Protein AF-A0A6L8T7F9-F1 (afdb_monomer)

Mean predicted aligned error: 14.38 Å

Foldseek 3Di:
DDDDDDDDDDDPPPPPDDDDDDDDDPDQDKDKDKAKAKDKDKDKDKDKDFAPDADQAWDKDKDDKDKDWDWDDDVQKIKIKIKIWIWMWTHHHRDRIIMIMIMIMIMMMMMGIDMGRPPDPAQAAEDDDDFDDDPDQDKDWDDCDPNNCNLRDVRLNVVLVRSVAIEIAHLVDPFQWDADSNVSYIYGNGPGLVVLLNSLLSCCNRPPNPLPPPVLVVVLVVCLVVDDAPCSCPCNVGSSSVSSVCSSVSHDPDDRPGGHDDD

Nearest PDB structures (foldseek):
  2x56-assembly1_A  TM=3.375E-01  e=8.589E-01  Yersinia pestis
  6dlw-assembly1_A  TM=2.717E-01  e=3.422E-01  Homo sapiens
  8b0f-assembly1_C  TM=3.660E-01  e=1.922E+00  Homo sapiens
  8b0f-assembly1_B  TM=2.513E-01  e=6.083E-01  Homo sapiens
  6h03-assembly1_G  TM=2.149E-01  e=2.874E+00  Homo sapiens

Solvent-accessible surface area (backbone atoms only — not comparable to full-atom values): 15391 Å² total; per-residue (Å²): 133,91,80,90,81,87,84,78,83,81,79,85,76,84,77,85,79,81,84,80,84,83,85,89,68,102,59,76,54,66,47,76,33,78,44,75,44,70,48,78,48,76,48,76,48,77,47,78,43,81,47,98,58,56,32,87,52,63,52,72,46,77,51,80,69,47,77,47,78,51,77,49,74,59,89,61,30,40,37,42,38,38,39,41,37,35,39,32,41,39,38,38,53,74,30,47,48,30,41,38,36,35,41,36,40,37,38,40,36,36,32,40,55,42,79,38,62,71,78,60,96,67,73,73,33,79,81,88,87,82,73,69,89,76,90,58,75,58,74,38,80,48,77,87,44,75,67,58,33,65,46,64,32,66,73,51,42,50,48,40,57,68,60,59,47,44,37,33,37,27,50,76,51,94,32,41,30,37,47,34,82,80,76,28,30,37,42,21,27,56,70,52,76,51,58,48,47,40,46,16,50,52,49,37,63,64,66,67,48,63,42,81,35,70,72,41,45,51,50,42,68,69,42,51,79,73,53,81,57,91,39,38,76,61,38,58,66,39,52,55,46,39,43,23,47,46,62,26,48,65,24,30,93,73,78,61,88,66,71,67,44,90,110

Organism: NCBI:txid418240

Secondary structure (DSSP, 8-state):
-------PPP-------------------EEEEEEEEEEEEEEEEEEEEE-SS--SS-EEEEPPPEEEEEEEEETTEEEEEEEEEEEEEEE-TT-SEEEEEEEEEEEEEEEEEEEEETT------------------S-EEE---HHHHHHH-HHHHHHHHHTT-EEEE-TTSSSSEEEETTTTEEEESSSSTHHHHHHHHHHHHHHT-STTSHHHHHHHHHHHTT--STTHHHHTS-HHHHHHHHHHHTTS-----S-----

Sequence (263 aa):
MKKNRKIFSILLVLVLAIQLTAIPAAAASTRTVSRTSTKVTTSYTERKLKLTKKASKTYSVVGKSVTYITYSTQGNTSIKTTKKKTPTMNYKKKSIYCTEKIKTVTTTQTTINIVQNINNNKNTATVISKPNKNTSNVKKQIPLSSYARSKVGSSIANAFDTLDFKIYIDPSVNYSGYYSTKDQSITLRKNDNVLYHELGHFVSFISGCSCSSAEFKDIYNKEKSKYTKYNKAYVCHSADEFYQLRQSTTSIGYNPDIPHGRG

InterPro domains:
  IPR024079 Metallopeptidase, catalytic domain superfamily [G3DSA:3.40.390.10] (27-243)

Structure (mmCIF, N/CA/C/O backbone):
data_AF-A0A6L8T7F9-F1
#
_entry.id   AF-A0A6L8T7F9-F1
#
loop_
_atom_site.group_PDB
_atom_site.id
_atom_site.type_symbol
_atom_site.label_atom_id
_atom_site.label_alt_id
_atom_site.label_comp_id
_atom_site.label_asym_id
_atom_site.label_entity_id
_atom_site.label_seq_id
_atom_site.pdbx_PDB_ins_code
_atom_site.Cartn_x
_atom_site.Cartn_y
_atom_site.Cartn_z
_atom_site.occupancy
_atom_site.B_iso_or_equiv
_atom_site.auth_seq_id
_atom_site.auth_comp_id
_atom_site.auth_asym_id
_atom_site.auth_atom_id
_atom_site.pdbx_PDB_model_num
ATOM 1 N N . MET A 1 1 ? -58.723 -5.786 7.514 1.00 33.19 1 MET A N 1
ATOM 2 C CA . MET A 1 1 ? -58.277 -6.489 6.287 1.00 33.19 1 MET A CA 1
ATOM 3 C C . MET A 1 1 ? -57.003 -5.838 5.755 1.00 33.19 1 MET A C 1
ATOM 5 O O . MET A 1 1 ? -56.914 -4.621 5.731 1.00 33.19 1 MET A O 1
ATOM 9 N N . LYS A 1 2 ? -56.009 -6.665 5.404 1.00 34.78 2 LYS A N 1
ATOM 10 C CA . LYS A 1 2 ? -54.703 -6.331 4.799 1.00 34.78 2 LYS A CA 1
ATOM 11 C C . LYS A 1 2 ? -54.796 -5.328 3.634 1.00 34.78 2 LYS A C 1
ATOM 13 O O . LYS A 1 2 ? -55.589 -5.580 2.735 1.00 34.78 2 LYS A O 1
ATOM 18 N N . LYS A 1 3 ? -53.812 -4.420 3.507 1.00 33.50 3 LYS A N 1
ATOM 19 C CA . LYS A 1 3 ? -52.786 -4.523 2.440 1.00 33.50 3 LYS A CA 1
ATOM 20 C C . LYS A 1 3 ? -51.586 -3.587 2.656 1.00 33.50 3 LYS A C 1
ATOM 22 O O . LYS A 1 3 ? -51.712 -2.372 2.680 1.00 33.50 3 LYS A O 1
ATOM 27 N N . ASN A 1 4 ? -50.410 -4.205 2.738 1.00 36.34 4 ASN A N 1
ATOM 28 C CA . ASN A 1 4 ? -49.091 -3.595 2.580 1.00 36.34 4 ASN A CA 1
ATOM 29 C C . ASN A 1 4 ? -48.974 -2.831 1.254 1.0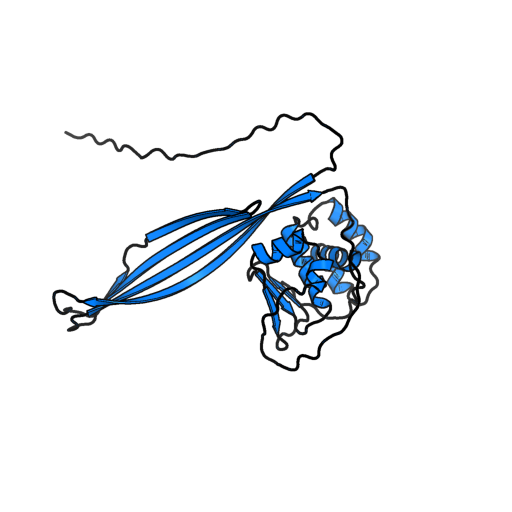0 36.34 4 ASN A C 1
ATOM 31 O O . ASN A 1 4 ? -49.466 -3.335 0.243 1.00 36.34 4 ASN A O 1
ATOM 35 N N . ARG A 1 5 ? -48.131 -1.791 1.212 1.00 32.41 5 ARG A N 1
ATOM 36 C CA . ARG A 1 5 ? -47.146 -1.629 0.129 1.00 32.41 5 ARG A CA 1
ATOM 37 C C . ARG A 1 5 ? -45.982 -0.731 0.552 1.00 32.41 5 ARG A C 1
ATOM 39 O O . ARG A 1 5 ? -46.143 0.419 0.931 1.00 32.41 5 ARG A O 1
ATOM 46 N N . LYS A 1 6 ? -44.807 -1.357 0.513 1.00 32.19 6 LYS A N 1
ATOM 47 C CA . LYS A 1 6 ? -43.471 -0.809 0.730 1.00 32.19 6 LYS A CA 1
ATOM 48 C C . LYS A 1 6 ? -43.188 0.254 -0.333 1.00 32.19 6 LYS A C 1
ATOM 50 O O . LYS A 1 6 ? -43.385 -0.037 -1.510 1.00 32.19 6 LYS A O 1
ATOM 55 N N . ILE A 1 7 ? -42.663 1.410 0.059 1.00 37.59 7 ILE A N 1
ATOM 56 C CA . ILE A 1 7 ? -42.077 2.368 -0.882 1.00 37.59 7 ILE A CA 1
ATOM 57 C C . ILE A 1 7 ? -40.567 2.299 -0.672 1.00 37.59 7 ILE A C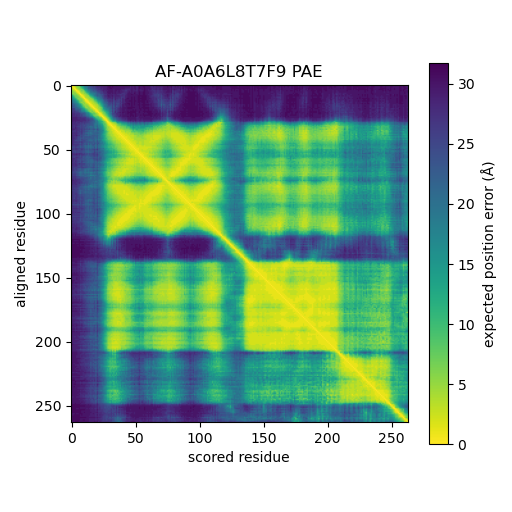 1
ATOM 59 O O . ILE A 1 7 ? -40.029 2.767 0.329 1.00 37.59 7 ILE A O 1
ATOM 63 N N . PHE A 1 8 ? -39.913 1.572 -1.574 1.00 30.94 8 PHE A N 1
ATOM 64 C CA . PHE A 1 8 ? -38.465 1.511 -1.683 1.00 30.94 8 PHE A CA 1
ATOM 65 C C . PHE A 1 8 ? -37.947 2.887 -2.108 1.00 30.94 8 PHE A C 1
ATOM 67 O O . PHE A 1 8 ? -38.412 3.450 -3.097 1.00 30.94 8 PHE A O 1
ATOM 74 N N . SER A 1 9 ? -36.985 3.405 -1.345 1.00 30.52 9 SER A N 1
ATOM 75 C CA . SER A 1 9 ? -36.212 4.598 -1.680 1.00 30.52 9 SER A CA 1
ATOM 76 C C . SER A 1 9 ? -35.480 4.372 -3.003 1.00 30.52 9 SER A C 1
ATOM 78 O O . SER A 1 9 ? -34.747 3.392 -3.159 1.00 30.52 9 SER A O 1
ATOM 80 N N . ILE A 1 10 ? -35.754 5.252 -3.962 1.00 34.12 10 ILE A N 1
ATOM 81 C CA . ILE A 1 10 ? -35.250 5.219 -5.330 1.00 34.12 10 ILE A CA 1
ATOM 82 C C . ILE A 1 10 ? -33.730 5.386 -5.311 1.00 34.12 10 ILE A C 1
ATOM 84 O O . ILE A 1 10 ? -33.174 6.376 -4.840 1.00 34.12 10 ILE A O 1
ATOM 88 N N . LEU A 1 11 ? -33.076 4.351 -5.824 1.00 29.34 11 LEU A N 1
ATOM 89 C CA . LEU A 1 11 ? -31.658 4.256 -6.108 1.00 29.34 11 LEU A CA 1
ATOM 90 C C . LEU A 1 11 ? -31.302 5.284 -7.195 1.00 29.34 11 LEU A C 1
ATOM 92 O O . LEU A 1 11 ? -31.634 5.097 -8.364 1.00 29.34 11 LEU A O 1
ATOM 96 N N . LEU A 1 12 ? -30.626 6.367 -6.811 1.00 28.94 12 LEU A N 1
ATOM 97 C CA . LEU A 1 12 ? -30.004 7.312 -7.736 1.00 28.94 12 LEU A CA 1
ATOM 98 C C . LEU A 1 12 ? -28.789 6.631 -8.391 1.00 28.94 12 LEU A C 1
ATOM 100 O O . LEU A 1 12 ? -27.663 6.726 -7.905 1.00 28.94 12 LEU A O 1
ATOM 104 N N . VAL A 1 13 ? -29.030 5.892 -9.475 1.00 30.78 13 VAL A N 1
ATOM 105 C CA . VAL A 1 13 ? -27.982 5.418 -10.384 1.00 30.78 13 VAL A CA 1
ATOM 106 C C . VAL A 1 13 ? -27.701 6.547 -11.371 1.00 30.78 13 VAL A C 1
ATOM 108 O O . VAL A 1 13 ? -28.377 6.687 -12.386 1.00 30.78 13 VAL A O 1
ATOM 111 N N . LEU A 1 14 ? -26.709 7.379 -11.063 1.00 29.78 14 LEU A N 1
ATOM 112 C CA . LEU A 1 14 ? -26.178 8.351 -12.013 1.00 29.78 14 LEU A CA 1
ATOM 113 C C . LEU A 1 14 ? -25.281 7.600 -13.015 1.00 29.78 14 LEU A C 1
ATOM 115 O O . LEU A 1 14 ? -24.078 7.453 -12.807 1.00 29.78 14 LEU A O 1
ATOM 119 N N . VAL A 1 15 ? -25.888 7.062 -14.077 1.00 29.94 15 VAL A N 1
ATOM 120 C CA . VAL A 1 15 ? -25.169 6.594 -15.270 1.00 29.94 15 VAL A CA 1
ATOM 121 C C . VAL A 1 15 ? -24.783 7.831 -16.074 1.00 29.94 15 VAL A C 1
ATOM 123 O O . VAL A 1 15 ? -25.600 8.388 -16.800 1.00 2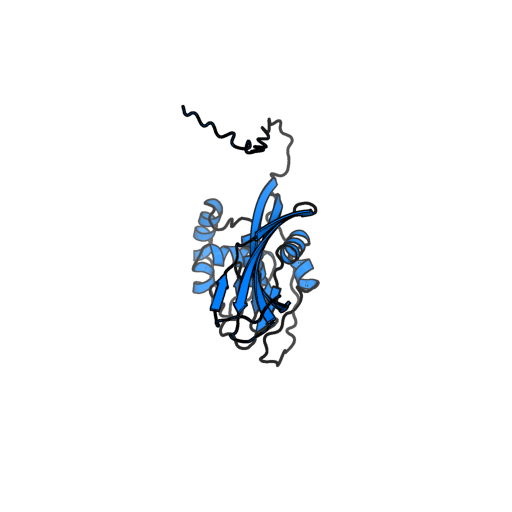9.94 15 VAL A O 1
ATOM 126 N N . LEU A 1 16 ? -23.540 8.287 -15.933 1.00 28.81 16 LEU A N 1
ATOM 127 C CA . LEU A 1 16 ? -22.984 9.322 -16.799 1.00 28.81 16 LEU A CA 1
ATOM 128 C C . LEU A 1 16 ? -22.442 8.650 -18.070 1.00 28.81 16 LEU A C 1
ATOM 130 O O . LEU A 1 16 ? -21.264 8.313 -18.162 1.00 28.81 16 LEU A O 1
ATOM 134 N N . ALA A 1 17 ? -23.332 8.392 -19.028 1.00 30.92 17 ALA A N 1
ATOM 135 C CA . ALA A 1 17 ? -22.965 8.008 -20.386 1.00 30.92 17 ALA A CA 1
ATOM 136 C C . ALA A 1 17 ? -22.672 9.284 -21.189 1.00 30.92 17 ALA A C 1
ATOM 138 O O . ALA A 1 17 ? -23.591 9.976 -21.619 1.00 30.92 17 ALA A O 1
ATOM 139 N N . ILE A 1 18 ? -21.392 9.614 -21.370 1.00 33.06 18 ILE A N 1
ATOM 140 C CA . ILE A 1 18 ? -20.973 10.660 -22.310 1.00 33.06 18 ILE A CA 1
ATOM 141 C C . ILE A 1 18 ? -20.771 9.987 -23.670 1.00 33.06 18 ILE A C 1
ATOM 143 O O . ILE A 1 18 ? -19.823 9.228 -23.865 1.00 33.06 18 ILE A O 1
ATOM 147 N N . GLN A 1 19 ? -21.702 10.245 -24.587 1.00 32.41 19 GLN A N 1
ATOM 148 C CA . GLN A 1 19 ? -21.559 9.978 -26.018 1.00 32.41 19 GLN A CA 1
ATOM 149 C C . GLN A 1 19 ? -20.515 10.958 -26.576 1.00 32.41 19 GLN A C 1
ATOM 151 O O . GLN A 1 19 ? -20.679 12.169 -26.434 1.00 32.41 19 GLN A O 1
ATOM 156 N N . LEU A 1 20 ? -19.437 10.452 -27.181 1.00 32.78 20 LEU A N 1
ATOM 157 C CA . LEU A 1 20 ? -18.400 11.268 -27.813 1.00 32.78 20 LEU A CA 1
ATOM 158 C C . LEU A 1 20 ? -18.561 11.174 -29.336 1.00 32.78 20 LEU A C 1
ATOM 160 O O . LEU A 1 20 ? -18.158 10.190 -29.951 1.00 32.78 20 LEU A O 1
ATOM 164 N N . THR A 1 21 ? -19.180 12.185 -29.945 1.00 33.38 21 THR A N 1
ATOM 165 C CA . THR A 1 21 ? -19.211 12.360 -31.404 1.00 33.38 21 THR A CA 1
ATOM 166 C C . THR A 1 21 ? -17.901 12.994 -31.875 1.00 33.38 21 THR A C 1
ATOM 168 O O . THR A 1 21 ? -17.477 14.021 -31.347 1.00 33.38 21 THR A O 1
ATOM 171 N N . ALA A 1 22 ? -17.256 12.356 -32.850 1.00 43.22 22 ALA A N 1
ATOM 172 C CA . ALA A 1 22 ? -15.943 12.697 -33.395 1.00 43.22 22 ALA A CA 1
ATOM 173 C C . ALA A 1 22 ? -15.988 13.809 -34.454 1.00 43.22 22 ALA A C 1
ATOM 175 O O . ALA A 1 22 ? -16.923 13.798 -35.242 1.00 43.22 22 ALA A O 1
ATOM 176 N N . ILE A 1 23 ? -14.927 14.632 -34.555 1.00 37.53 23 ILE A N 1
ATOM 177 C CA . ILE A 1 23 ? -14.332 15.147 -35.816 1.00 37.53 23 ILE A CA 1
ATOM 178 C C . ILE A 1 23 ? -12.805 15.347 -35.592 1.00 37.53 23 ILE A C 1
ATOM 180 O O . ILE A 1 23 ? -12.421 15.741 -34.488 1.00 37.53 23 ILE A O 1
ATOM 184 N N . PRO A 1 24 ? -11.921 15.044 -36.574 1.00 54.38 24 PRO A N 1
ATOM 185 C CA . PRO A 1 24 ? -10.487 14.856 -36.363 1.00 54.38 24 PRO A CA 1
ATOM 186 C C . PRO A 1 24 ? -9.641 16.091 -36.719 1.00 54.38 24 PRO A C 1
ATOM 188 O O . PRO A 1 24 ? -9.864 16.762 -37.721 1.00 54.38 24 PRO A O 1
ATOM 191 N N . ALA A 1 25 ? -8.586 16.313 -35.943 1.00 33.03 25 ALA A N 1
ATOM 192 C CA . ALA A 1 25 ? -7.392 17.053 -36.343 1.00 33.03 25 ALA A CA 1
ATOM 193 C C . ALA A 1 25 ? -6.198 16.155 -36.004 1.00 33.03 25 ALA A C 1
ATOM 195 O O . ALA A 1 25 ? -6.306 15.374 -35.060 1.00 33.03 25 ALA A O 1
ATOM 196 N N . ALA A 1 26 ? -5.112 16.216 -36.780 1.00 43.47 26 ALA A N 1
ATOM 197 C CA . ALA A 1 26 ? -3.916 15.375 -36.662 1.00 43.47 26 ALA A CA 1
ATOM 198 C C . ALA A 1 26 ? -3.268 15.463 -35.263 1.00 43.47 26 ALA A C 1
ATOM 200 O O . ALA A 1 26 ? -2.281 16.156 -35.037 1.00 43.47 26 ALA A O 1
ATOM 201 N N . ALA A 1 27 ? -3.873 14.785 -34.298 1.00 39.84 27 ALA A N 1
ATOM 202 C CA . ALA A 1 27 ? -3.492 14.777 -32.907 1.00 39.84 27 ALA A CA 1
ATOM 203 C C . ALA A 1 27 ? -2.599 13.568 -32.696 1.00 39.84 27 ALA A C 1
ATOM 205 O O . ALA A 1 27 ? -2.921 12.458 -33.128 1.00 39.84 27 ALA A O 1
ATOM 206 N N . ALA A 1 28 ? -1.471 13.778 -32.023 1.00 45.69 28 ALA A N 1
ATOM 207 C CA . ALA A 1 28 ? -0.690 12.673 -31.508 1.00 45.69 28 ALA A CA 1
ATOM 208 C C . ALA A 1 28 ? -1.646 11.719 -30.774 1.00 45.69 28 ALA A C 1
ATOM 210 O O . ALA A 1 28 ? -2.381 12.155 -29.887 1.00 45.69 28 ALA A O 1
ATOM 211 N N . SER A 1 29 ? -1.725 10.466 -31.225 1.00 53.06 29 SER A N 1
ATOM 212 C CA . SER A 1 29 ? -2.733 9.528 -30.737 1.00 53.06 29 SER A CA 1
ATOM 213 C C . SER A 1 29 ? -2.506 9.357 -29.237 1.00 53.06 29 SER A C 1
ATOM 215 O O . SER A 1 29 ? -1.438 8.917 -28.819 1.00 53.06 29 SER A O 1
ATOM 217 N N . THR A 1 30 ? -3.434 9.817 -28.398 1.00 51.66 30 THR A N 1
ATOM 218 C CA . THR A 1 30 ? -3.292 9.730 -26.941 1.00 51.66 30 THR A CA 1
ATOM 219 C C . THR A 1 30 ? -4.225 8.659 -26.397 1.00 51.66 30 THR A C 1
ATOM 221 O O . THR A 1 30 ? -5.378 8.553 -26.804 1.00 51.66 30 THR A O 1
ATOM 224 N N . ARG A 1 31 ? -3.724 7.835 -25.474 1.00 61.22 31 ARG A N 1
ATOM 225 C CA . ARG A 1 31 ? -4.486 6.785 -24.789 1.00 61.22 31 ARG A CA 1
ATOM 226 C C . ARG A 1 31 ? -4.510 7.059 -23.298 1.00 61.22 31 ARG A C 1
ATOM 228 O O . ARG A 1 31 ? -3.460 7.092 -22.663 1.00 61.22 31 ARG A O 1
ATOM 235 N N . THR A 1 32 ? -5.697 7.175 -22.721 1.00 62.53 32 THR A N 1
ATOM 236 C CA . THR A 1 32 ? -5.854 7.261 -21.266 1.00 62.53 32 THR A CA 1
ATOM 237 C C . THR A 1 32 ? -5.965 5.864 -20.669 1.00 62.53 32 THR A C 1
ATOM 239 O O . THR A 1 32 ? -6.809 5.070 -21.078 1.00 62.53 32 THR A O 1
ATOM 242 N N . VAL A 1 33 ? -5.121 5.558 -19.688 1.00 65.88 33 VAL A N 1
ATOM 243 C CA . VAL A 1 33 ? -5.130 4.298 -18.939 1.00 65.88 33 VAL A CA 1
ATOM 244 C C . VAL A 1 33 ? -5.450 4.600 -17.479 1.00 65.88 33 VAL A C 1
ATOM 246 O O . VAL A 1 33 ? -4.820 5.464 -16.874 1.00 65.88 33 VAL A O 1
ATOM 249 N N . SER A 1 34 ? -6.425 3.888 -16.911 1.00 67.38 34 SER A N 1
ATOM 250 C CA . SER A 1 34 ? -6.793 4.011 -15.498 1.00 67.38 34 SER A CA 1
ATOM 251 C C . SER A 1 34 ? -6.164 2.888 -14.677 1.00 67.38 34 SER A C 1
ATOM 253 O O . SER A 1 34 ? -6.167 1.729 -15.104 1.00 67.38 34 SER A O 1
ATOM 255 N N . ARG A 1 35 ? -5.591 3.221 -13.516 1.00 74.38 35 ARG A N 1
ATOM 256 C CA . ARG A 1 35 ? -4.918 2.261 -12.631 1.00 74.38 35 ARG A CA 1
ATOM 257 C C . ARG A 1 35 ? -5.327 2.475 -11.193 1.00 74.38 35 ARG A C 1
ATOM 259 O O . ARG A 1 35 ? -5.131 3.556 -10.648 1.00 74.38 35 ARG A O 1
ATOM 266 N N . THR A 1 36 ? -5.854 1.418 -10.584 1.00 78.19 36 THR A N 1
ATOM 267 C CA . THR A 1 36 ? -6.337 1.426 -9.205 1.00 78.19 36 THR A CA 1
ATOM 268 C C . THR A 1 36 ? -5.426 0.593 -8.322 1.00 78.19 36 THR A C 1
ATOM 270 O O . THR A 1 36 ? -5.096 -0.545 -8.645 1.00 78.19 36 THR A O 1
ATOM 273 N N . SER A 1 37 ? -5.057 1.152 -7.176 1.00 82.38 37 SER A N 1
ATOM 274 C CA . SER A 1 37 ? -4.346 0.461 -6.111 1.00 82.38 37 SER A CA 1
ATOM 275 C C . SER A 1 37 ? -5.199 0.432 -4.849 1.00 82.38 37 SER A C 1
ATOM 277 O O . SER A 1 37 ? -5.873 1.411 -4.528 1.00 82.38 37 SER A O 1
ATOM 279 N N . THR A 1 38 ? -5.198 -0.701 -4.144 1.00 85.19 38 THR A N 1
ATOM 280 C CA . THR A 1 38 ? -6.042 -0.926 -2.963 1.00 85.19 38 THR A CA 1
ATOM 281 C C . THR A 1 38 ? -5.188 -1.258 -1.753 1.00 85.19 38 THR A C 1
ATOM 283 O O . THR A 1 38 ? -4.443 -2.231 -1.765 1.00 85.19 38 THR A O 1
ATOM 286 N N . LYS A 1 39 ? -5.360 -0.491 -0.677 1.00 86.56 39 LYS A N 1
ATOM 287 C CA . LYS A 1 39 ? -4.696 -0.701 0.610 1.00 86.56 39 LYS A CA 1
ATOM 288 C C . LYS A 1 39 ? -5.725 -1.003 1.687 1.00 86.56 39 LYS A C 1
ATOM 290 O O . LYS A 1 39 ? -6.733 -0.304 1.797 1.00 86.56 39 LYS A O 1
ATOM 295 N N . VAL A 1 40 ? -5.465 -2.023 2.501 1.00 89.19 40 VAL A N 1
ATOM 296 C CA . VAL A 1 40 ? -6.327 -2.405 3.626 1.00 89.19 40 VAL A CA 1
ATOM 297 C C . VAL A 1 40 ? -5.535 -2.328 4.921 1.00 89.19 40 VAL A C 1
ATOM 299 O O . VAL A 1 40 ? -4.476 -2.934 5.045 1.00 89.19 40 VAL A O 1
ATOM 302 N N . THR A 1 41 ? -6.061 -1.606 5.906 1.00 91.94 41 THR A N 1
ATOM 303 C CA . THR A 1 41 ? -5.495 -1.533 7.254 1.00 91.94 41 THR A CA 1
ATOM 304 C C . THR A 1 41 ? -6.547 -1.899 8.291 1.00 91.94 41 THR A C 1
ATOM 306 O O . THR A 1 41 ? -7.745 -1.673 8.107 1.00 91.94 41 THR A O 1
ATOM 309 N N . THR A 1 42 ? -6.105 -2.499 9.394 1.00 94.94 42 THR A N 1
ATOM 310 C CA . THR A 1 42 ? -6.967 -2.843 10.528 1.00 94.94 42 THR A CA 1
ATOM 311 C C . THR A 1 42 ? -6.377 -2.244 11.792 1.00 94.94 42 THR A C 1
ATOM 313 O O . THR A 1 42 ? -5.197 -2.433 12.068 1.00 94.94 42 THR A O 1
ATOM 316 N N . SER A 1 43 ? -7.199 -1.549 12.570 1.00 94.44 43 SER A N 1
ATOM 317 C CA . SER A 1 43 ? -6.830 -1.038 13.887 1.00 94.44 43 SER A CA 1
ATOM 318 C C . SER A 1 43 ? -7.876 -1.403 14.933 1.00 94.44 43 SER A C 1
ATOM 320 O O . SER A 1 43 ? -9.024 -1.735 14.615 1.00 94.44 43 SER A O 1
ATOM 322 N N . TYR A 1 44 ? -7.460 -1.337 16.193 1.00 94.38 44 TYR A N 1
ATOM 323 C CA . TYR A 1 44 ? -8.306 -1.582 17.349 1.00 94.38 44 TYR A CA 1
ATOM 324 C C . TYR A 1 44 ? -8.210 -0.389 18.285 1.00 94.38 44 TYR A C 1
ATOM 326 O O . TYR A 1 44 ? -7.118 0.102 18.561 1.00 94.38 44 TYR A O 1
ATOM 334 N N . THR A 1 45 ? -9.352 0.067 18.778 1.00 95.88 45 THR A N 1
ATOM 335 C CA . THR A 1 45 ? -9.405 1.009 19.893 1.00 95.88 45 THR A CA 1
ATOM 336 C C . THR A 1 45 ? -10.203 0.392 21.023 1.00 95.88 45 THR A C 1
ATOM 338 O O . THR A 1 45 ? -11.141 -0.370 20.788 1.00 95.88 45 THR A O 1
ATOM 341 N N . GLU A 1 46 ? -9.824 0.703 22.256 1.00 96.50 46 GLU A N 1
ATOM 342 C CA . GLU A 1 46 ? -10.524 0.224 23.440 1.00 96.50 46 GLU A CA 1
ATOM 343 C C . GLU A 1 46 ? -10.939 1.406 24.302 1.00 96.50 46 GLU A C 1
ATOM 345 O O . GLU A 1 46 ? -10.174 2.352 24.488 1.00 96.50 46 GLU A O 1
ATOM 350 N N . ARG A 1 47 ? -12.151 1.351 24.849 1.00 95.56 47 ARG A N 1
ATOM 351 C CA . ARG A 1 47 ? -12.593 2.297 25.874 1.00 95.56 47 ARG A CA 1
ATOM 352 C C . ARG A 1 47 ? -13.431 1.602 26.932 1.00 95.56 47 ARG A C 1
ATOM 354 O O . ARG A 1 47 ? -14.124 0.621 26.659 1.00 95.56 47 ARG A O 1
ATOM 361 N N . LYS A 1 48 ? -13.368 2.121 28.156 1.00 95.81 48 LYS A N 1
ATOM 362 C CA . LYS A 1 48 ? -14.187 1.645 29.273 1.00 95.81 48 LYS A CA 1
ATOM 363 C C . LYS A 1 48 ? -15.460 2.473 29.358 1.00 95.81 48 LYS A C 1
ATOM 365 O O . LYS A 1 48 ? -15.405 3.696 29.410 1.00 95.81 48 LYS A O 1
ATOM 370 N N . LEU A 1 49 ? -16.593 1.790 29.411 1.00 95.50 49 LEU A N 1
ATOM 371 C CA . LEU A 1 49 ? -17.910 2.384 29.589 1.00 95.50 49 LEU A CA 1
ATOM 372 C C . LEU A 1 49 ? -18.428 2.010 30.977 1.00 95.50 49 LEU A C 1
ATOM 374 O O . LEU A 1 49 ? -18.404 0.836 31.357 1.00 95.50 49 LEU A O 1
ATOM 378 N N . LYS A 1 50 ? -18.868 3.007 31.748 1.00 96.19 50 LYS A N 1
ATOM 379 C CA . LYS A 1 50 ? -19.464 2.786 33.069 1.00 96.19 50 LYS A CA 1
ATOM 380 C C . LYS A 1 50 ? -20.893 2.275 32.893 1.00 96.19 50 LYS A C 1
ATOM 382 O O . LYS A 1 50 ? -21.680 2.854 32.153 1.00 96.19 50 LYS A O 1
ATOM 387 N N . LEU A 1 51 ? -21.209 1.179 33.567 1.00 94.94 51 LEU A N 1
ATOM 388 C CA . LEU A 1 51 ? -22.537 0.583 33.602 1.00 94.94 51 LEU A CA 1
ATOM 389 C C . LEU A 1 51 ? -23.356 1.207 34.734 1.00 94.94 51 LEU A C 1
ATOM 391 O O . LEU A 1 51 ? -22.812 1.608 35.763 1.00 94.94 51 LEU A O 1
ATOM 395 N N . THR A 1 52 ? -24.677 1.230 34.570 1.00 94.19 52 THR A N 1
ATOM 396 C CA . THR A 1 52 ? -25.612 1.679 35.617 1.00 94.19 52 THR A CA 1
ATOM 397 C C . THR A 1 52 ? -25.686 0.695 36.785 1.00 94.19 52 THR A C 1
ATOM 399 O O . THR A 1 52 ? -25.912 1.095 37.923 1.00 94.19 52 THR A O 1
ATOM 402 N N . LYS A 1 53 ? -25.458 -0.597 36.521 1.00 94.38 53 LYS A N 1
ATOM 403 C CA . LYS A 1 53 ? -25.372 -1.671 37.519 1.00 94.38 53 LYS A CA 1
ATOM 404 C C . LYS A 1 53 ? -24.205 -2.599 37.195 1.00 94.38 53 LYS A C 1
ATOM 406 O O . LYS A 1 53 ? -23.776 -2.701 36.045 1.00 94.38 53 LYS A O 1
ATOM 411 N N . LYS A 1 54 ? -23.695 -3.300 38.211 1.00 94.56 54 LYS A N 1
ATOM 412 C CA . LYS A 1 54 ? -22.642 -4.309 38.026 1.00 94.56 54 LYS A CA 1
ATOM 413 C C . LYS A 1 54 ? -23.141 -5.440 37.121 1.00 94.56 54 LYS A C 1
ATOM 415 O O . LYS A 1 54 ? -24.263 -5.915 37.285 1.00 94.56 54 LYS A O 1
ATOM 420 N N . ALA A 1 55 ? -22.298 -5.905 36.202 1.00 92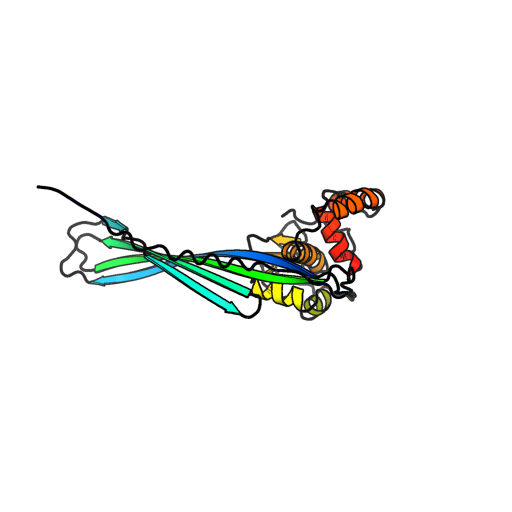.19 55 ALA A N 1
ATOM 421 C CA . ALA A 1 55 ? -22.642 -7.012 35.315 1.00 92.19 55 ALA A CA 1
ATOM 422 C C . ALA A 1 55 ? -22.802 -8.328 36.098 1.00 92.19 55 ALA A C 1
ATOM 424 O O . ALA A 1 55 ? -21.954 -8.693 36.917 1.00 92.19 55 ALA A O 1
ATOM 425 N N . SER A 1 56 ? -23.872 -9.073 35.821 1.00 93.50 56 SER A N 1
ATOM 426 C CA . SER A 1 56 ? -24.189 -10.339 36.501 1.00 93.50 56 SER A CA 1
ATOM 427 C C . SER A 1 56 ? -23.343 -11.522 36.013 1.00 93.50 56 SER A C 1
ATOM 429 O O . SER A 1 56 ? -23.075 -12.454 36.775 1.00 93.50 56 SER A O 1
ATOM 431 N N . LYS A 1 57 ? -22.874 -11.475 34.760 1.00 95.38 57 LYS A N 1
ATOM 432 C CA . LYS A 1 57 ? -22.085 -12.527 34.106 1.00 95.38 57 LYS A CA 1
ATOM 433 C C . LYS A 1 57 ? -20.970 -11.929 33.243 1.00 95.38 57 LYS A C 1
ATOM 435 O O . LYS A 1 57 ? -21.033 -10.767 32.848 1.00 95.38 57 LYS A O 1
ATOM 440 N N . THR A 1 58 ? -19.952 -12.740 32.967 1.00 97.12 58 THR A N 1
ATOM 441 C CA . THR A 1 58 ? -18.913 -12.450 31.973 1.00 97.12 58 THR A CA 1
ATOM 442 C C . THR A 1 58 ? -19.377 -12.935 30.603 1.00 97.12 58 THR A C 1
ATOM 444 O O . THR A 1 58 ? -19.724 -14.108 30.470 1.00 97.12 58 THR A O 1
ATOM 447 N N . TYR A 1 59 ? -19.416 -12.049 29.611 1.00 95.56 59 TYR A N 1
ATOM 448 C CA . TYR A 1 59 ? -19.806 -12.370 28.235 1.00 95.56 59 TYR A CA 1
ATOM 449 C C . TYR A 1 59 ? -19.366 -11.263 27.273 1.00 95.56 59 TYR A C 1
ATOM 451 O O . TYR A 1 59 ? -19.046 -10.152 27.701 1.00 95.56 59 TYR A O 1
ATOM 459 N N . SER A 1 60 ? -19.398 -11.558 25.975 1.00 96.19 60 SER A N 1
ATOM 460 C CA . SER A 1 60 ? -19.097 -10.592 24.921 1.00 96.19 60 SER A CA 1
ATOM 461 C C . SER A 1 60 ? -20.248 -10.494 23.932 1.00 96.19 60 SER A C 1
ATOM 463 O O . SER A 1 60 ? -20.870 -11.499 23.596 1.00 96.19 60 SER A O 1
ATOM 465 N N . VAL A 1 61 ? -20.522 -9.284 23.455 1.00 96.75 61 VAL A N 1
ATOM 466 C CA . VAL A 1 61 ? -21.555 -9.014 22.451 1.00 96.75 61 VAL A CA 1
ATOM 467 C C . VAL A 1 61 ? -20.929 -8.238 21.311 1.00 96.75 61 VAL A C 1
ATOM 469 O O . VAL A 1 61 ? -20.412 -7.139 21.510 1.00 96.75 61 VAL A O 1
ATOM 472 N N . VAL A 1 62 ? -20.985 -8.805 20.109 1.00 96.19 62 VAL A N 1
ATOM 473 C CA . VAL A 1 62 ? -20.601 -8.094 18.889 1.00 96.19 62 VAL A CA 1
ATOM 474 C C . VAL A 1 62 ? -21.769 -7.204 18.480 1.00 96.19 62 VAL A C 1
ATOM 476 O O . VAL A 1 62 ? -22.881 -7.678 18.255 1.00 96.19 62 VAL A O 1
ATOM 479 N N . GLY A 1 63 ? -21.524 -5.900 18.433 1.00 93.31 63 GLY A N 1
ATOM 480 C CA . GLY A 1 63 ? -22.501 -4.921 17.985 1.00 93.31 63 GLY A CA 1
ATOM 481 C C . GLY A 1 63 ? -22.582 -4.841 16.461 1.00 93.31 63 GLY A C 1
ATOM 482 O O . GLY A 1 63 ? -21.772 -5.408 15.725 1.00 93.31 63 GLY A O 1
ATOM 483 N N . LYS A 1 64 ? -23.573 -4.093 15.972 1.00 94.00 64 LYS A N 1
ATOM 484 C CA . LYS A 1 64 ? -23.755 -3.859 14.535 1.00 94.00 64 LYS A CA 1
ATOM 485 C C . LYS A 1 64 ? -22.572 -3.074 13.971 1.00 94.00 64 LYS A C 1
ATOM 487 O O . LYS A 1 64 ? -22.156 -2.067 14.543 1.00 94.00 64 LYS A O 1
ATOM 492 N N . SER A 1 65 ? -22.060 -3.514 12.825 1.00 93.56 65 SER A N 1
ATOM 493 C CA . SER A 1 65 ? -21.035 -2.760 12.110 1.00 93.56 65 SER A CA 1
ATOM 494 C C . SER A 1 65 ? -21.622 -1.494 11.487 1.00 93.56 65 SER A C 1
ATOM 496 O O . SER A 1 65 ? -22.703 -1.531 10.903 1.00 93.56 65 SER A O 1
ATOM 498 N N . VAL A 1 66 ? -20.863 -0.403 11.527 1.00 95.19 66 VAL A N 1
ATOM 499 C CA . VAL A 1 66 ? -21.170 0.842 10.811 1.00 95.19 66 VAL A CA 1
ATOM 500 C C . VAL A 1 66 ? -20.114 1.063 9.735 1.00 95.19 66 VAL A C 1
ATOM 502 O O . VAL A 1 66 ? -18.923 0.858 9.983 1.00 95.19 66 VAL A O 1
ATOM 505 N N . THR A 1 67 ? -20.544 1.468 8.540 1.00 95.44 67 THR A N 1
ATOM 506 C CA . THR A 1 67 ? -19.658 1.721 7.398 1.00 95.44 67 THR A CA 1
ATOM 507 C C . THR A 1 67 ? -19.722 3.188 7.001 1.00 95.44 67 THR A C 1
ATOM 509 O O . THR A 1 67 ? -20.805 3.735 6.832 1.00 95.44 67 THR A O 1
ATOM 512 N N . TYR A 1 68 ? -18.556 3.801 6.825 1.00 92.88 68 TYR A N 1
ATOM 513 C CA . TYR A 1 68 ? -18.392 5.167 6.339 1.00 92.88 68 TYR A CA 1
ATOM 514 C C . TYR A 1 68 ? -17.651 5.124 5.010 1.00 92.88 68 TYR A C 1
ATOM 516 O O . TYR A 1 68 ? -16.645 4.422 4.900 1.00 92.88 68 TYR A O 1
ATOM 524 N N . ILE A 1 69 ? -18.131 5.867 4.018 1.00 92.69 69 ILE A N 1
ATOM 525 C CA . ILE A 1 69 ? -17.496 5.966 2.704 1.00 92.69 69 ILE A CA 1
ATOM 526 C C . ILE A 1 69 ? -17.218 7.438 2.430 1.00 92.69 69 ILE A C 1
ATOM 528 O O . ILE A 1 69 ? -18.105 8.271 2.588 1.00 92.69 69 ILE A O 1
ATOM 532 N N . THR A 1 70 ? -15.993 7.748 2.022 1.00 91.69 70 THR A N 1
ATOM 533 C CA . THR A 1 70 ? -15.587 9.092 1.613 1.00 91.69 70 THR A CA 1
ATOM 534 C C . THR A 1 70 ? -14.915 9.040 0.252 1.00 91.69 70 THR A C 1
ATOM 536 O O . THR A 1 70 ? -14.191 8.088 -0.058 1.00 91.69 70 THR A O 1
ATOM 539 N N . TYR A 1 71 ? -15.128 10.090 -0.532 1.00 90.56 71 TYR A N 1
ATOM 540 C CA . TYR A 1 71 ? -14.537 10.276 -1.850 1.00 90.56 71 TYR A CA 1
ATOM 541 C C . TYR A 1 71 ? -13.728 11.569 -1.852 1.00 90.56 71 TYR A C 1
ATOM 543 O O . TYR A 1 71 ? -14.131 12.550 -1.232 1.00 90.56 71 TYR A O 1
ATOM 551 N N . SER A 1 72 ? -12.588 11.554 -2.528 1.00 81.25 72 SER A N 1
ATOM 552 C CA . SER A 1 72 ? -11.762 12.733 -2.771 1.00 81.25 72 SER A CA 1
ATOM 553 C C . SER A 1 72 ? -11.178 12.655 -4.175 1.00 81.25 72 SER A C 1
ATOM 555 O O . SER A 1 72 ? -10.918 11.562 -4.683 1.00 81.25 72 SER A O 1
ATOM 557 N N . THR A 1 73 ? -10.978 13.805 -4.806 1.00 75.19 73 THR A N 1
ATOM 558 C CA . THR A 1 73 ? -10.379 13.919 -6.136 1.00 75.19 73 THR A CA 1
ATOM 559 C C . THR A 1 73 ? -9.358 15.041 -6.142 1.00 75.19 73 THR A C 1
ATOM 561 O O . THR A 1 73 ? -9.633 16.127 -5.636 1.00 75.19 73 THR A O 1
ATOM 564 N N . GLN A 1 74 ? -8.200 14.794 -6.746 1.00 68.12 74 GLN A N 1
ATOM 565 C CA . GLN A 1 74 ? -7.160 15.798 -6.940 1.00 68.12 74 GLN A CA 1
ATOM 566 C C . GLN A 1 74 ? -6.539 15.599 -8.324 1.00 68.12 74 GLN A C 1
ATOM 568 O O . GLN A 1 74 ? -5.825 14.624 -8.560 1.00 68.12 74 GLN A O 1
ATOM 573 N N . GLY A 1 75 ? -6.845 16.505 -9.256 1.00 71.56 75 GLY A N 1
ATOM 574 C CA . GLY A 1 75 ? -6.446 16.367 -10.658 1.00 71.56 75 GLY A CA 1
ATOM 575 C C . GLY A 1 75 ? -6.946 15.051 -11.265 1.00 71.56 75 GLY A C 1
ATOM 576 O O . GLY A 1 75 ? -8.127 14.728 -11.175 1.00 71.56 75 GLY A O 1
ATOM 577 N N . ASN A 1 76 ? -6.029 14.264 -11.830 1.00 68.88 76 ASN A N 1
ATOM 578 C CA . ASN A 1 76 ? -6.323 12.971 -12.465 1.00 68.88 76 ASN A CA 1
ATOM 579 C C . ASN A 1 76 ? -6.407 11.792 -11.476 1.00 68.88 76 ASN A C 1
ATOM 581 O O . ASN A 1 76 ? -6.428 10.633 -11.898 1.00 68.88 76 ASN A O 1
ATOM 585 N N . THR A 1 77 ? -6.431 12.078 -10.174 1.00 70.75 77 THR A N 1
ATOM 586 C CA . THR A 1 77 ? -6.445 11.081 -9.104 1.00 70.75 77 THR A CA 1
ATOM 587 C C . THR A 1 77 ? -7.789 11.080 -8.388 1.00 70.75 77 THR A C 1
ATOM 589 O O . THR A 1 77 ? -8.279 12.126 -7.963 1.00 70.75 77 THR A O 1
ATOM 592 N N . SER A 1 78 ? -8.355 9.893 -8.184 1.00 76.69 78 SER A N 1
ATOM 593 C CA . SER A 1 78 ? -9.549 9.663 -7.371 1.00 76.69 78 SER A CA 1
ATOM 594 C C . SER A 1 78 ? -9.233 8.724 -6.211 1.00 76.69 78 SER A C 1
ATOM 596 O O . SER A 1 78 ? -8.601 7.686 -6.396 1.00 76.69 78 SER A O 1
ATOM 598 N N . ILE A 1 79 ? -9.680 9.075 -5.007 1.00 82.25 79 ILE A N 1
ATOM 599 C CA . ILE A 1 79 ? -9.479 8.293 -3.789 1.00 82.25 79 ILE A CA 1
ATOM 600 C C . ILE A 1 79 ? -10.840 7.962 -3.182 1.00 82.25 79 ILE A C 1
ATOM 602 O O . ILE A 1 79 ? -11.609 8.851 -2.815 1.00 82.25 79 ILE A O 1
ATOM 606 N N . LYS A 1 80 ? -11.110 6.670 -3.004 1.00 89.06 80 LYS A N 1
ATOM 607 C CA . LYS A 1 80 ? -12.264 6.155 -2.264 1.00 89.06 80 LYS A CA 1
ATOM 608 C C . LYS A 1 80 ? -11.785 5.493 -0.982 1.00 89.06 80 LYS A C 1
ATOM 610 O O . LYS A 1 80 ? -11.063 4.502 -1.025 1.00 89.06 80 LYS A O 1
ATOM 615 N N . THR A 1 81 ? -12.227 5.996 0.165 1.00 90.69 81 THR A N 1
ATOM 616 C CA . THR A 1 81 ? -11.927 5.392 1.469 1.00 90.69 81 THR A CA 1
ATOM 617 C C . THR A 1 81 ? -13.195 4.816 2.079 1.00 90.69 81 THR A C 1
ATOM 619 O O . THR A 1 81 ? -14.205 5.500 2.194 1.00 90.69 81 THR A O 1
ATOM 622 N N . THR A 1 82 ? -13.144 3.553 2.489 1.00 94.00 82 THR A N 1
ATOM 623 C CA . THR A 1 82 ? -14.226 2.858 3.194 1.00 94.00 82 THR A CA 1
ATOM 624 C C . THR A 1 82 ? -13.740 2.457 4.580 1.00 94.00 82 THR A C 1
ATOM 626 O O . THR A 1 82 ? -12.748 1.746 4.700 1.00 94.00 82 THR A O 1
ATOM 629 N N . LYS A 1 83 ? -14.426 2.894 5.639 1.00 95.69 83 LYS A N 1
ATOM 630 C CA . LYS A 1 83 ? -14.130 2.534 7.032 1.00 95.69 83 LYS A CA 1
ATOM 631 C C . LYS A 1 83 ? -15.283 1.728 7.609 1.00 95.69 83 LYS A C 1
ATOM 633 O O . LYS A 1 83 ? -16.362 2.274 7.818 1.00 95.69 83 LYS A O 1
ATOM 638 N N . LYS A 1 84 ? -15.050 0.452 7.914 1.00 95.94 84 LYS A N 1
ATOM 639 C CA . LYS A 1 84 ? -16.004 -0.416 8.613 1.00 95.94 84 LYS A CA 1
ATOM 640 C C . LYS A 1 84 ? -15.599 -0.542 10.076 1.00 95.94 84 LYS A C 1
ATOM 642 O O . LYS A 1 84 ? -14.556 -1.114 10.386 1.00 95.94 84 LYS A O 1
ATOM 647 N N . LYS A 1 85 ? -16.428 -0.019 10.977 1.00 96.56 85 LYS A N 1
ATOM 648 C CA . LYS A 1 85 ? -16.248 -0.114 12.429 1.00 96.56 85 LYS A CA 1
ATOM 649 C C . LYS A 1 85 ? -17.162 -1.190 12.985 1.00 96.56 85 LYS A C 1
ATOM 651 O O . LYS A 1 85 ? -18.360 -1.156 12.731 1.00 96.56 85 LYS A O 1
ATOM 656 N N . THR A 1 86 ? -16.608 -2.133 13.737 1.00 96.81 86 THR A N 1
ATOM 657 C CA . THR A 1 86 ? -17.367 -3.197 14.406 1.00 96.81 86 THR A CA 1
ATOM 658 C C . THR A 1 86 ? -17.051 -3.154 15.898 1.00 96.81 86 THR A C 1
ATOM 660 O O . THR A 1 86 ? -15.919 -3.475 16.271 1.00 96.81 86 THR A O 1
ATOM 663 N N . PRO A 1 87 ? -17.994 -2.701 16.741 1.00 97.19 87 PRO A N 1
ATOM 664 C CA . PRO A 1 87 ? -17.810 -2.693 18.183 1.00 97.19 87 PRO A CA 1
ATOM 665 C C . PRO A 1 87 ? -18.059 -4.086 18.769 1.00 97.19 87 PRO A C 1
ATOM 667 O O . PRO A 1 87 ? -18.964 -4.801 18.345 1.00 97.19 87 PRO A O 1
ATOM 670 N N . THR A 1 88 ? -17.290 -4.439 19.788 1.00 97.50 88 THR A N 1
ATOM 671 C CA . THR A 1 88 ? -17.487 -5.622 20.622 1.00 97.50 88 THR A CA 1
ATOM 672 C C . THR A 1 88 ? -17.466 -5.188 22.077 1.00 97.50 88 THR A C 1
ATOM 674 O O . THR A 1 88 ? -16.460 -4.685 22.580 1.00 97.50 88 THR A O 1
ATOM 677 N N . MET A 1 89 ? -18.582 -5.402 22.759 1.00 97.00 89 MET A N 1
ATOM 678 C CA . MET A 1 89 ? -18.750 -5.121 24.176 1.00 97.00 89 MET A CA 1
ATOM 679 C C . MET A 1 89 ? -18.315 -6.336 24.983 1.00 97.00 89 MET A C 1
ATOM 681 O O . MET A 1 89 ? -18.797 -7.434 24.731 1.00 97.00 89 MET A O 1
ATOM 685 N N . ASN A 1 90 ? -17.413 -6.153 25.944 1.00 96.62 90 ASN A N 1
ATOM 686 C CA . ASN A 1 90 ? -16.921 -7.214 26.818 1.00 96.62 90 ASN A CA 1
ATOM 687 C C . ASN A 1 90 ? -17.291 -6.901 28.266 1.00 96.62 90 ASN A C 1
ATOM 689 O O . ASN A 1 90 ? -16.786 -5.949 28.871 1.00 96.62 90 ASN A O 1
ATOM 693 N N . TYR A 1 91 ? -18.156 -7.736 28.824 1.00 96.31 91 TYR A N 1
ATOM 694 C CA . TYR A 1 91 ? -18.657 -7.641 30.183 1.00 96.31 91 TYR A CA 1
ATOM 695 C C . TYR A 1 91 ? -17.913 -8.630 31.072 1.00 96.31 91 TYR A C 1
ATOM 697 O O . TYR A 1 91 ? -17.670 -9.771 30.681 1.00 96.31 91 TYR A O 1
ATOM 705 N N . LYS A 1 92 ? -17.588 -8.210 32.297 1.00 96.12 92 LYS A N 1
ATOM 706 C CA . LYS A 1 92 ? -16.978 -9.060 33.326 1.00 96.12 92 LYS A CA 1
ATOM 707 C C . LYS A 1 92 ? -17.885 -9.107 34.548 1.00 96.12 92 LYS A C 1
ATOM 709 O O . LYS A 1 92 ? -18.294 -8.060 35.049 1.00 96.12 92 LYS A O 1
ATOM 714 N N . LYS A 1 93 ? -18.174 -10.308 35.051 1.00 96.38 93 LYS A N 1
ATOM 715 C CA . LYS A 1 93 ? -19.004 -10.516 36.247 1.00 96.38 93 LYS A CA 1
ATOM 716 C C . LYS A 1 93 ? -18.523 -9.642 37.417 1.00 96.38 93 LYS A C 1
ATOM 718 O O . LYS A 1 93 ? -17.322 -9.535 37.655 1.00 96.38 93 LYS A O 1
ATOM 723 N N . LYS A 1 94 ? -19.467 -9.033 38.143 1.00 94.81 94 LYS A N 1
ATOM 724 C CA . LYS A 1 94 ? -19.268 -8.095 39.270 1.00 94.81 94 LYS A CA 1
ATOM 725 C C . LYS A 1 94 ? -18.581 -6.759 38.915 1.00 94.81 94 LYS A C 1
ATOM 727 O O . LYS A 1 94 ? -18.409 -5.931 39.808 1.00 94.81 94 LYS A O 1
ATOM 732 N N . SER A 1 95 ? -18.236 -6.499 37.651 1.00 94.81 95 SER A N 1
ATOM 733 C CA . SER A 1 95 ? -17.661 -5.217 37.214 1.00 94.81 95 SER A CA 1
ATOM 734 C C . SER A 1 95 ? -18.743 -4.157 36.996 1.00 94.81 95 SER A C 1
ATOM 736 O O . SER A 1 95 ? -19.785 -4.457 36.415 1.00 94.81 95 SER A O 1
ATOM 738 N N . ILE A 1 96 ? -18.479 -2.909 37.399 1.00 96.69 96 ILE A N 1
ATOM 739 C CA . ILE A 1 96 ? -19.293 -1.731 37.033 1.00 96.69 96 ILE A CA 1
ATOM 740 C C . ILE A 1 96 ? -18.841 -1.093 35.707 1.00 96.69 96 ILE A C 1
ATOM 742 O O . ILE A 1 96 ? -19.406 -0.100 35.267 1.00 96.69 96 ILE A O 1
ATOM 746 N N . TYR A 1 97 ? -17.831 -1.666 35.052 1.00 96.38 97 TYR A N 1
ATOM 747 C CA . TYR A 1 97 ? -17.339 -1.232 33.747 1.00 96.38 97 TYR A CA 1
ATOM 748 C C . TYR A 1 97 ? -17.447 -2.355 32.717 1.00 96.38 97 TYR A C 1
ATOM 750 O O . TYR A 1 97 ? -17.169 -3.520 33.022 1.00 96.38 97 TYR A O 1
ATOM 758 N N . CYS A 1 98 ? -17.784 -1.978 31.489 1.00 94.56 98 CYS A N 1
ATOM 759 C CA . CYS A 1 98 ? -17.659 -2.795 30.288 1.00 94.56 98 CYS A CA 1
ATOM 760 C C . CYS A 1 98 ? -16.520 -2.247 29.420 1.00 94.56 98 CYS A C 1
ATOM 762 O O . CYS A 1 98 ? -16.348 -1.031 29.326 1.00 94.56 98 CYS A O 1
ATOM 764 N N . THR A 1 99 ? -15.764 -3.127 28.764 1.00 97.12 99 THR A N 1
ATOM 765 C CA . THR A 1 99 ? -14.761 -2.722 27.769 1.00 97.12 99 THR A CA 1
ATOM 766 C C . T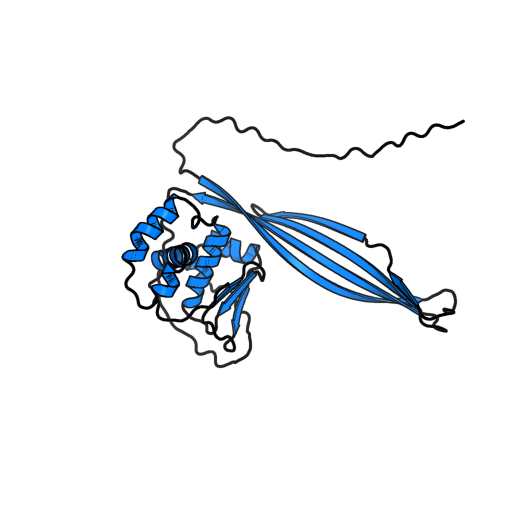HR A 1 99 ? -15.366 -2.818 26.379 1.00 97.12 99 THR A C 1
ATOM 768 O O . THR A 1 99 ? -15.696 -3.910 25.917 1.00 97.12 99 THR A O 1
ATOM 771 N N . GLU A 1 100 ? -15.483 -1.688 25.694 1.00 96.94 100 GLU A N 1
ATOM 772 C CA . GLU A 1 100 ? -15.812 -1.649 24.275 1.00 96.94 100 GLU A CA 1
ATOM 773 C C . GLU A 1 100 ? -14.520 -1.698 23.460 1.00 96.94 100 GLU A C 1
ATOM 775 O O . GLU A 1 100 ? -13.681 -0.804 23.570 1.00 96.94 100 GLU A O 1
ATOM 780 N N . LYS A 1 101 ? -14.367 -2.739 22.639 1.00 97.25 101 LYS A N 1
ATOM 781 C CA . LYS A 1 101 ? -13.304 -2.840 21.634 1.00 97.25 101 LYS A CA 1
ATOM 782 C C . LYS A 1 101 ? -13.890 -2.531 20.266 1.00 97.25 101 LYS A C 1
ATOM 784 O O . LYS A 1 101 ? -14.845 -3.180 19.858 1.00 97.25 101 LYS A O 1
ATOM 789 N N . ILE A 1 102 ? -13.324 -1.582 19.535 1.00 97.00 102 ILE A N 1
ATOM 790 C CA . ILE A 1 102 ? -13.797 -1.202 18.202 1.00 97.00 102 ILE A CA 1
ATOM 791 C C . ILE A 1 102 ? -12.754 -1.634 17.179 1.00 97.00 102 ILE A C 1
ATOM 793 O O . ILE A 1 102 ? -11.682 -1.038 17.081 1.00 97.00 102 ILE A O 1
ATOM 797 N N . LYS A 1 103 ? -13.083 -2.657 16.383 1.00 96.94 103 LYS A N 1
ATOM 798 C CA . LYS A 1 103 ? -12.290 -3.037 15.210 1.00 96.94 103 LYS A CA 1
ATOM 799 C C . LYS A 1 103 ? -12.631 -2.093 14.065 1.00 96.94 103 LYS A C 1
ATOM 801 O O . LYS A 1 103 ? -13.778 -2.065 13.618 1.00 96.94 103 LYS A O 1
ATOM 806 N N . THR A 1 104 ? -11.649 -1.349 13.571 1.00 96.69 104 THR A N 1
ATOM 807 C CA . THR A 1 104 ? -11.798 -0.478 12.400 1.00 96.69 104 THR A CA 1
ATOM 808 C C . THR A 1 104 ? -11.010 -1.061 11.238 1.00 96.69 104 THR A C 1
ATOM 810 O O . THR A 1 104 ? -9.786 -1.124 11.291 1.00 96.69 104 THR A O 1
ATOM 813 N N . VAL A 1 105 ? -11.707 -1.478 10.182 1.00 96.50 105 VAL A N 1
ATOM 814 C CA . VAL A 1 105 ? -11.096 -1.877 8.908 1.00 96.50 105 VAL A CA 1
ATOM 815 C C . VAL A 1 105 ? -11.212 -0.702 7.946 1.00 96.50 105 VAL A C 1
ATOM 817 O O . VAL A 1 105 ? -12.324 -0.252 7.668 1.00 96.50 105 VAL A O 1
ATOM 820 N N . THR A 1 106 ? -10.081 -0.193 7.467 1.00 93.69 106 THR A N 1
ATOM 821 C CA . THR A 1 106 ? -10.019 0.895 6.486 1.00 93.69 106 THR A CA 1
ATOM 822 C C . THR A 1 106 ? -9.516 0.344 5.160 1.00 93.69 106 THR A C 1
ATOM 824 O O . THR A 1 106 ? -8.429 -0.221 5.100 1.00 93.69 106 THR A O 1
ATOM 827 N N . THR A 1 107 ? -10.296 0.524 4.100 1.00 92.00 107 THR A N 1
ATOM 828 C CA . THR A 1 107 ? -9.927 0.195 2.723 1.00 92.00 107 THR A CA 1
ATOM 829 C C . THR A 1 107 ? -9.821 1.486 1.930 1.00 92.00 107 THR A C 1
ATOM 831 O O . THR A 1 107 ? -10.821 2.185 1.766 1.00 92.00 107 THR A O 1
ATOM 834 N N . THR A 1 108 ? -8.630 1.793 1.430 1.00 86.88 108 THR A N 1
ATOM 835 C CA . THR A 1 108 ? -8.371 2.958 0.582 1.00 86.88 108 THR A CA 1
ATOM 836 C C . THR A 1 108 ? -8.069 2.478 -0.827 1.00 86.88 108 THR A C 1
ATOM 838 O O . THR A 1 108 ? -7.150 1.689 -1.027 1.00 86.88 108 THR A O 1
ATOM 841 N N . GLN A 1 109 ? -8.857 2.939 -1.792 1.00 85.62 109 GLN A N 1
ATOM 842 C CA . GLN A 1 109 ? -8.643 2.710 -3.214 1.00 85.62 109 GLN A CA 1
ATOM 843 C C . GLN A 1 109 ? -8.205 4.022 -3.849 1.00 85.62 109 GLN A C 1
ATOM 845 O O . GLN A 1 109 ? -8.964 4.991 -3.821 1.00 85.62 109 GLN A O 1
ATOM 850 N N . THR A 1 110 ? -7.006 4.046 -4.418 1.00 81.50 110 THR A N 1
ATOM 851 C CA . THR A 1 110 ? -6.474 5.192 -5.157 1.00 81.50 110 THR A CA 1
ATOM 852 C C . THR A 1 110 ? -6.425 4.835 -6.629 1.00 81.50 110 THR A C 1
ATOM 854 O O . THR A 1 110 ? -5.781 3.860 -7.003 1.00 81.50 110 THR A O 1
ATOM 857 N N . THR A 1 111 ? -7.108 5.613 -7.458 1.00 78.44 111 THR A N 1
ATOM 858 C CA . THR A 1 111 ? -7.144 5.454 -8.911 1.00 78.44 111 THR A CA 1
ATOM 859 C C . THR A 1 111 ? -6.474 6.646 -9.566 1.00 78.44 111 THR A C 1
ATOM 861 O O . THR A 1 111 ? -6.832 7.781 -9.263 1.00 78.44 111 THR A O 1
ATOM 864 N N . ILE A 1 112 ? -5.530 6.394 -10.466 1.00 72.44 112 ILE A N 1
ATOM 865 C CA . ILE A 1 112 ? -4.896 7.419 -11.296 1.00 72.44 112 ILE A CA 1
ATOM 866 C C . ILE A 1 112 ? -5.288 7.215 -12.755 1.00 72.44 112 ILE A C 1
ATOM 868 O O . ILE A 1 112 ? -5.298 6.085 -13.246 1.00 72.44 112 ILE A O 1
ATOM 872 N N . ASN A 1 113 ? -5.583 8.309 -13.451 1.00 67.31 113 ASN A N 1
ATOM 873 C CA . ASN A 1 113 ? -5.773 8.318 -14.896 1.00 67.31 113 ASN A CA 1
ATOM 874 C C . ASN A 1 113 ? -4.513 8.885 -15.558 1.00 67.31 113 ASN A C 1
ATOM 876 O O . ASN A 1 113 ? -4.140 10.036 -15.329 1.00 67.31 113 ASN A O 1
ATOM 880 N N . ILE A 1 114 ? -3.843 8.069 -16.368 1.00 65.06 114 ILE A N 1
ATOM 881 C CA . ILE A 1 114 ? -2.597 8.425 -17.045 1.00 65.06 114 ILE A CA 1
ATOM 882 C C . ILE A 1 114 ? -2.883 8.576 -18.529 1.00 65.06 114 ILE A C 1
ATOM 884 O O . ILE A 1 114 ? -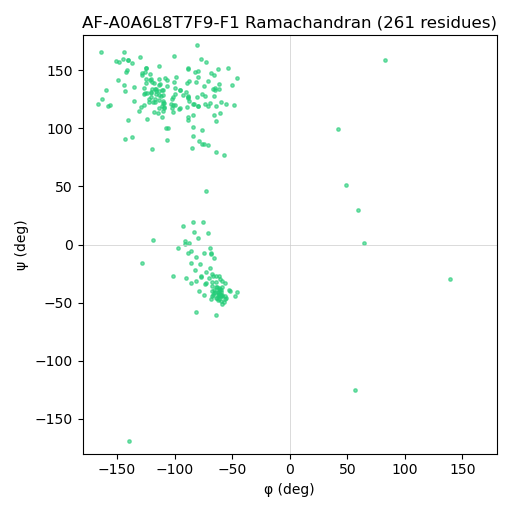3.249 7.609 -19.193 1.00 65.06 114 ILE A O 1
ATOM 888 N N . VAL A 1 115 ? -2.673 9.779 -19.053 1.00 61.59 115 VAL A N 1
ATOM 889 C CA . VAL A 1 115 ? -2.711 10.039 -20.493 1.00 61.59 115 VAL A CA 1
ATOM 890 C C . VAL A 1 115 ? -1.348 9.688 -21.082 1.00 61.59 115 VAL A C 1
ATOM 892 O O . VAL A 1 115 ? -0.323 10.226 -20.670 1.00 61.59 115 VAL A O 1
ATOM 895 N N . GLN A 1 116 ? -1.331 8.762 -22.033 1.00 58.88 116 GLN A N 1
ATOM 896 C CA . GLN A 1 116 ? -0.140 8.315 -22.747 1.00 58.88 116 GLN A CA 1
ATOM 897 C C . GLN A 1 116 ? -0.167 8.861 -24.159 1.00 58.88 116 GLN A C 1
ATOM 899 O O . GLN A 1 116 ? -1.215 8.866 -24.793 1.00 58.88 116 GLN A O 1
ATOM 904 N N . ASN A 1 117 ? 0.988 9.263 -24.671 1.00 53.00 117 ASN A N 1
ATOM 905 C CA . ASN A 1 117 ? 1.142 9.619 -26.071 1.00 53.00 117 ASN A CA 1
ATOM 906 C C . ASN A 1 117 ? 1.666 8.391 -26.831 1.00 53.00 117 ASN A C 1
ATOM 908 O O . ASN A 1 117 ? 2.750 7.899 -26.524 1.00 53.00 117 ASN A O 1
ATOM 912 N N . ILE A 1 118 ? 0.889 7.872 -27.782 1.00 50.56 118 ILE A N 1
ATOM 913 C CA . ILE A 1 118 ? 1.189 6.650 -28.546 1.00 50.56 118 ILE A CA 1
ATOM 914 C C . ILE A 1 118 ? 2.374 6.878 -29.502 1.00 50.56 118 ILE A C 1
ATOM 916 O O . ILE A 1 118 ? 3.067 5.931 -29.861 1.00 50.56 118 ILE A O 1
ATOM 920 N N . ASN A 1 119 ? 2.688 8.135 -29.838 1.00 41.84 119 ASN A N 1
ATOM 921 C CA . ASN A 1 119 ? 3.677 8.455 -30.870 1.00 41.84 119 ASN A CA 1
ATOM 922 C C . ASN A 1 119 ? 5.128 8.560 -30.365 1.00 41.84 119 ASN A C 1
ATOM 924 O O . ASN A 1 119 ? 6.043 8.654 -31.179 1.00 41.84 119 ASN A O 1
ATOM 928 N N . ASN A 1 120 ? 5.374 8.506 -29.051 1.00 39.06 120 ASN A N 1
ATOM 929 C CA . ASN A 1 120 ? 6.715 8.689 -28.488 1.00 39.06 120 ASN A CA 1
ATOM 930 C C . ASN A 1 120 ? 7.173 7.457 -27.701 1.00 39.06 120 ASN A C 1
ATOM 932 O O . ASN A 1 120 ? 7.152 7.430 -26.472 1.00 39.06 120 ASN A O 1
ATOM 936 N N . ASN A 1 121 ? 7.689 6.458 -28.418 1.00 38.44 121 ASN A N 1
ATOM 937 C CA . ASN A 1 121 ? 8.502 5.369 -27.862 1.00 38.44 121 ASN A CA 1
ATOM 938 C C . ASN A 1 121 ? 9.916 5.860 -27.463 1.00 38.44 121 ASN A C 1
ATOM 940 O O . ASN A 1 121 ? 10.932 5.281 -27.841 1.00 38.44 121 ASN A O 1
ATOM 944 N N . LYS A 1 122 ? 10.003 6.996 -26.766 1.00 34.75 122 LYS A N 1
ATOM 945 C CA . LYS A 1 122 ? 11.260 7.569 -26.272 1.00 34.75 122 LYS A CA 1
ATOM 946 C C . LYS A 1 122 ? 11.018 8.197 -24.913 1.00 34.75 122 LYS A C 1
ATOM 948 O O . LYS A 1 122 ? 10.683 9.370 -24.808 1.00 34.75 122 LYS A O 1
ATOM 953 N N . ASN A 1 123 ? 11.217 7.399 -23.873 1.00 34.78 123 ASN A N 1
ATOM 954 C CA . ASN A 1 123 ? 11.433 7.911 -22.530 1.00 34.78 123 ASN A CA 1
ATOM 955 C C . ASN A 1 123 ? 12.919 7.697 -22.221 1.00 34.78 123 ASN A C 1
ATOM 957 O O . ASN A 1 123 ? 13.338 6.610 -21.832 1.00 34.78 123 ASN A O 1
ATOM 961 N N . THR A 1 124 ? 13.730 8.700 -22.554 1.00 24.83 124 THR A N 1
ATOM 962 C CA . THR A 1 124 ? 15.195 8.639 -22.492 1.00 24.83 124 THR A CA 1
ATOM 963 C C . THR A 1 124 ? 15.709 9.092 -21.139 1.00 24.83 124 THR A C 1
ATOM 965 O O . THR A 1 124 ? 15.376 10.176 -20.663 1.00 24.83 124 THR A O 1
ATOM 968 N N . ALA A 1 125 ? 16.598 8.290 -20.572 1.00 29.48 125 ALA A N 1
ATOM 969 C CA . ALA A 1 125 ? 17.321 8.581 -19.351 1.00 29.48 125 ALA A CA 1
ATOM 970 C C . ALA A 1 125 ? 18.758 8.023 -19.450 1.00 29.48 125 ALA A C 1
ATOM 972 O O . ALA A 1 125 ? 19.087 7.328 -20.403 1.00 29.48 125 ALA A O 1
ATOM 973 N N . THR A 1 126 ? 19.668 8.434 -18.559 1.00 21.70 126 THR A N 1
ATOM 974 C CA . THR A 1 126 ? 21.141 8.305 -18.736 1.00 21.70 126 THR A CA 1
ATOM 975 C C . THR A 1 126 ? 21.844 7.983 -17.413 1.00 21.70 126 THR A C 1
ATOM 977 O O . THR A 1 126 ? 21.592 8.672 -16.434 1.00 21.70 126 THR A O 1
ATOM 980 N N . VAL A 1 127 ? 22.747 7.003 -17.357 1.00 24.33 127 VAL A N 1
ATOM 981 C CA . VAL A 1 127 ? 23.424 6.516 -16.127 1.00 24.33 127 VAL A CA 1
ATOM 982 C C . VAL A 1 127 ? 24.693 7.292 -15.780 1.00 24.33 127 VAL A C 1
ATOM 984 O O . VAL A 1 127 ? 25.487 7.500 -16.684 1.00 24.33 127 VAL A O 1
ATOM 987 N N . ILE A 1 128 ? 24.935 7.567 -14.482 1.00 23.83 128 ILE A N 1
ATOM 988 C CA . ILE A 1 128 ? 26.248 7.432 -13.808 1.00 23.83 128 ILE A CA 1
ATOM 989 C C . ILE A 1 128 ? 26.031 6.937 -12.357 1.00 23.83 128 ILE A C 1
ATOM 991 O O . ILE A 1 128 ? 25.121 7.368 -11.653 1.00 23.83 128 ILE A O 1
ATOM 995 N N . SER A 1 129 ? 26.874 5.990 -11.949 1.00 25.92 129 SER A N 1
ATOM 996 C CA . SER A 1 129 ? 26.879 5.150 -10.743 1.00 25.92 129 SER A CA 1
ATOM 997 C C . SER A 1 129 ? 27.607 5.728 -9.514 1.00 25.92 129 SER A C 1
ATOM 999 O O . SER A 1 129 ? 28.670 6.322 -9.675 1.00 25.92 129 SER A O 1
ATOM 1001 N N . LYS A 1 130 ? 27.167 5.358 -8.292 1.00 25.03 130 LYS A N 1
ATOM 1002 C CA . LYS A 1 130 ? 28.055 4.805 -7.234 1.00 25.03 130 LYS A CA 1
ATOM 1003 C C . LYS A 1 130 ? 27.259 4.094 -6.113 1.00 25.03 130 LYS A C 1
ATOM 1005 O O . LYS A 1 130 ? 26.379 4.718 -5.522 1.00 25.03 130 LYS A O 1
ATOM 1010 N N . PRO A 1 131 ? 27.542 2.816 -5.793 1.00 30.62 131 PRO A N 1
ATOM 1011 C CA . PRO A 1 131 ? 26.899 2.118 -4.681 1.00 30.62 131 PRO A CA 1
ATOM 1012 C C . PRO A 1 131 ? 27.443 2.633 -3.342 1.00 30.62 131 PRO A C 1
ATOM 1014 O O . PRO A 1 131 ? 28.654 2.645 -3.127 1.00 30.62 131 PRO A O 1
ATOM 1017 N N . ASN A 1 132 ? 26.553 3.037 -2.430 1.00 32.34 132 ASN A N 1
ATOM 1018 C CA . ASN A 1 132 ? 26.929 3.299 -1.042 1.00 32.34 132 ASN A CA 1
ATOM 1019 C C . ASN A 1 132 ? 26.814 1.997 -0.234 1.00 32.34 132 ASN A C 1
ATOM 1021 O O . ASN A 1 132 ? 25.790 1.307 -0.279 1.00 32.34 132 ASN A O 1
ATOM 1025 N N . LYS A 1 133 ? 27.891 1.649 0.468 1.00 34.81 133 LYS A N 1
ATOM 1026 C CA . LYS A 1 133 ? 28.071 0.403 1.217 1.00 34.81 133 LYS A CA 1
ATOM 1027 C C . LYS A 1 133 ? 27.229 0.478 2.499 1.00 34.81 133 LYS A C 1
ATOM 1029 O O . LYS A 1 133 ? 27.710 0.925 3.529 1.00 34.81 133 LYS A O 1
ATOM 1034 N N . ASN A 1 134 ? 25.952 0.096 2.430 1.00 41.56 134 ASN A N 1
ATOM 1035 C CA . ASN A 1 134 ? 25.108 -0.020 3.623 1.00 41.56 134 ASN A CA 1
ATOM 1036 C C . ASN A 1 134 ? 25.333 -1.384 4.287 1.00 41.56 134 ASN A C 1
ATOM 1038 O O . ASN A 1 134 ? 24.964 -2.418 3.740 1.00 41.56 134 ASN A O 1
ATOM 1042 N N . THR A 1 135 ? 25.940 -1.359 5.471 1.00 44.19 135 THR A N 1
ATOM 1043 C CA . THR A 1 135 ? 26.356 -2.509 6.294 1.00 44.19 135 THR A CA 1
ATOM 1044 C C . THR A 1 135 ? 25.306 -2.955 7.322 1.00 44.19 135 THR A C 1
ATOM 1046 O O . THR A 1 135 ? 25.633 -3.667 8.266 1.00 44.19 135 THR A O 1
ATOM 1049 N N . SER A 1 136 ? 24.045 -2.535 7.192 1.00 54.56 136 SER A N 1
ATOM 1050 C CA . SER A 1 136 ? 23.000 -2.867 8.169 1.00 54.56 136 SER A CA 1
ATOM 1051 C C . SER A 1 136 ? 22.077 -3.963 7.642 1.00 54.56 136 SER A C 1
ATOM 1053 O O . SER A 1 136 ? 21.405 -3.748 6.643 1.00 54.56 136 SER A O 1
ATOM 1055 N N . ASN A 1 137 ? 21.985 -5.097 8.345 1.00 61.59 137 ASN A N 1
ATOM 1056 C CA . ASN A 1 137 ? 21.065 -6.209 8.039 1.00 61.59 137 ASN A CA 1
ATOM 1057 C C . ASN A 1 137 ? 19.583 -5.891 8.322 1.00 61.59 137 ASN A C 1
ATOM 1059 O O . ASN A 1 137 ? 18.746 -6.788 8.342 1.00 61.59 137 ASN A O 1
ATOM 1063 N N . VAL A 1 138 ? 19.250 -4.629 8.599 1.00 75.44 138 VAL A N 1
ATOM 1064 C CA . VAL A 1 138 ? 17.900 -4.210 8.972 1.00 75.44 138 VAL A CA 1
ATOM 1065 C C . VAL A 1 138 ? 17.192 -3.625 7.758 1.00 75.44 138 VAL A C 1
ATOM 1067 O O . VAL A 1 138 ? 17.705 -2.710 7.109 1.00 75.44 138 VAL A O 1
ATOM 1070 N N . LYS A 1 139 ? 15.975 -4.113 7.496 1.00 86.88 139 LYS A N 1
ATOM 1071 C CA . LYS A 1 139 ? 15.082 -3.550 6.483 1.00 86.88 139 LYS A CA 1
ATOM 1072 C C . LYS A 1 139 ? 14.856 -2.059 6.735 1.00 86.88 139 LYS A C 1
ATOM 1074 O O . LYS A 1 139 ? 14.329 -1.664 7.774 1.00 86.88 139 LYS A O 1
ATOM 1079 N N . LYS A 1 140 ? 15.201 -1.225 5.756 1.00 90.12 140 LYS A N 1
ATOM 1080 C CA . LYS A 1 140 ? 15.103 0.236 5.835 1.00 90.12 140 LYS A CA 1
ATOM 1081 C C . LYS A 1 140 ? 14.313 0.796 4.665 1.00 90.12 140 LYS A C 1
ATOM 1083 O O . LYS A 1 140 ? 14.635 0.523 3.514 1.00 90.12 140 LYS A O 1
ATOM 1088 N N . GLN A 1 141 ? 13.323 1.638 4.949 1.00 91.38 141 GLN A N 1
ATOM 1089 C CA . GLN A 1 141 ? 12.645 2.407 3.908 1.00 91.38 141 GLN A CA 1
ATOM 1090 C C . GLN A 1 141 ? 13.542 3.550 3.418 1.00 91.38 141 GLN A C 1
ATOM 1092 O O . GLN A 1 141 ? 14.138 4.266 4.225 1.00 91.38 141 GLN A O 1
ATOM 1097 N N . ILE A 1 142 ? 13.604 3.749 2.104 1.00 85.94 142 ILE A N 1
ATOM 1098 C CA . ILE A 1 142 ? 14.290 4.876 1.469 1.00 85.94 142 ILE A CA 1
ATOM 1099 C C . ILE A 1 142 ? 13.325 5.633 0.543 1.00 85.94 142 ILE A C 1
ATOM 1101 O O . ILE A 1 142 ? 12.369 5.043 0.032 1.00 85.94 142 ILE A O 1
ATOM 1105 N N . PRO A 1 143 ? 13.529 6.944 0.325 1.00 87.56 143 PRO A N 1
ATOM 1106 C CA . PRO A 1 143 ? 12.750 7.687 -0.659 1.00 87.56 143 PRO A CA 1
ATOM 1107 C C . PRO A 1 143 ? 13.156 7.314 -2.092 1.00 87.56 143 PRO A C 1
ATOM 1109 O O . PRO A 1 143 ? 14.295 6.915 -2.343 1.00 87.56 143 PRO A O 1
ATOM 1112 N N . LEU A 1 144 ? 12.252 7.535 -3.054 1.00 85.94 144 LEU A N 1
ATOM 1113 C CA . LEU A 1 144 ? 12.619 7.572 -4.472 1.00 85.94 144 LEU A CA 1
ATOM 1114 C C . LEU A 1 144 ? 13.532 8.785 -4.707 1.00 85.94 144 LEU A C 1
ATOM 1116 O O . LEU A 1 144 ? 13.090 9.930 -4.578 1.00 85.94 144 LEU A O 1
ATOM 1120 N N . SER A 1 145 ? 14.809 8.524 -5.000 1.00 81.31 145 SER A N 1
ATOM 1121 C CA . SER A 1 145 ? 15.850 9.554 -5.095 1.00 81.31 145 SER A CA 1
ATOM 1122 C C . SER A 1 145 ? 15.569 10.562 -6.212 1.00 81.31 145 SER A C 1
ATOM 1124 O O . SER A 1 145 ? 14.989 10.214 -7.241 1.00 81.31 145 SER A O 1
ATOM 1126 N N . SER A 1 146 ? 16.031 11.808 -6.058 1.00 77.25 146 SER A N 1
ATOM 1127 C CA . SER A 1 146 ? 15.887 12.850 -7.091 1.00 77.25 146 SER A CA 1
ATOM 1128 C C . SER A 1 146 ? 16.479 12.423 -8.437 1.00 77.25 146 SER A C 1
ATOM 1130 O O . SER A 1 146 ? 15.939 12.751 -9.490 1.00 77.25 146 SER A O 1
ATOM 1132 N N . TYR A 1 147 ? 17.555 11.634 -8.402 1.00 73.75 147 TYR A N 1
ATOM 1133 C CA . TYR A 1 147 ? 18.151 11.055 -9.597 1.00 73.75 147 TYR A CA 1
ATOM 1134 C C . TYR A 1 147 ? 17.241 10.003 -10.246 1.00 73.75 147 TYR A C 1
ATOM 1136 O O . TYR A 1 147 ? 16.984 10.082 -11.439 1.00 73.75 147 TYR A O 1
ATOM 1144 N N . ALA A 1 148 ? 16.671 9.066 -9.482 1.00 73.31 148 ALA A N 1
ATOM 1145 C CA . ALA A 1 148 ? 15.723 8.102 -10.040 1.00 73.31 148 ALA A CA 1
ATOM 1146 C C . ALA A 1 148 ? 14.472 8.795 -10.612 1.00 73.31 148 ALA A C 1
ATOM 1148 O O . ALA A 1 148 ? 14.021 8.441 -11.699 1.00 73.31 148 ALA A O 1
ATOM 1149 N N . ARG A 1 149 ? 13.971 9.839 -9.935 1.00 80.62 149 ARG A N 1
ATOM 1150 C CA . ARG A 1 149 ? 12.859 10.683 -10.412 1.00 80.62 149 ARG A CA 1
ATOM 1151 C C . ARG A 1 149 ? 13.165 11.345 -11.753 1.00 80.62 149 ARG A C 1
ATOM 1153 O O . ARG A 1 149 ? 12.310 11.331 -12.633 1.00 80.62 149 ARG A O 1
ATOM 1160 N N . SER A 1 150 ? 14.374 11.881 -11.937 1.00 69.19 150 SER A N 1
ATOM 1161 C CA . SER A 1 150 ? 14.769 12.477 -13.220 1.00 69.19 150 SER A CA 1
ATOM 1162 C C . SER A 1 150 ? 14.898 11.440 -14.336 1.00 69.19 150 SER A C 1
ATOM 1164 O O . SER A 1 150 ? 14.713 11.787 -15.499 1.00 69.19 150 SER A O 1
ATOM 1166 N N . LYS A 1 151 ? 15.163 10.166 -14.002 1.00 68.06 151 LYS A N 1
ATOM 1167 C CA . LYS A 1 151 ? 15.249 9.085 -14.993 1.00 68.06 151 LYS A CA 1
ATOM 1168 C C . LYS A 1 151 ? 13.900 8.561 -15.460 1.00 68.06 151 LYS A C 1
ATOM 1170 O O . LYS A 1 151 ? 13.736 8.272 -16.639 1.00 68.06 151 LYS A O 1
ATOM 1175 N N . VAL A 1 152 ? 12.941 8.429 -14.551 1.00 66.00 152 VAL A N 1
ATOM 1176 C CA . VAL A 1 152 ? 11.602 7.935 -14.906 1.00 66.00 152 VAL A CA 1
ATOM 1177 C C . VAL A 1 152 ? 10.672 9.047 -15.403 1.00 66.00 152 VAL A C 1
ATOM 1179 O O . VAL A 1 152 ? 9.651 8.768 -16.024 1.00 66.00 152 VAL A O 1
ATOM 1182 N N . GLY A 1 153 ? 11.018 10.310 -15.156 1.00 67.81 153 GLY A N 1
ATOM 1183 C CA . GLY A 1 153 ? 10.196 11.462 -15.509 1.00 67.81 153 GLY A CA 1
ATOM 1184 C C . GLY A 1 153 ? 9.108 11.760 -14.472 1.00 67.81 153 GLY A C 1
ATOM 1185 O O . GLY A 1 153 ? 8.701 10.910 -13.675 1.00 67.81 153 GLY A O 1
ATOM 1186 N N . SER A 1 154 ? 8.621 13.002 -14.488 1.00 69.38 154 SER A N 1
ATOM 1187 C CA . SER A 1 154 ? 7.690 13.540 -13.487 1.00 69.38 154 SER A CA 1
ATOM 1188 C C . SER A 1 154 ? 6.379 12.759 -13.402 1.00 69.38 154 SER A C 1
ATOM 1190 O O . SER A 1 154 ? 5.918 12.471 -12.305 1.00 69.38 154 SER A O 1
ATOM 1192 N N . SER A 1 155 ? 5.806 12.344 -14.534 1.00 70.56 155 SER A N 1
ATOM 1193 C CA . SER A 1 155 ? 4.542 11.593 -14.555 1.00 70.56 155 SER A CA 1
ATOM 1194 C C . SER A 1 155 ? 4.644 10.245 -13.833 1.00 70.56 155 SER A C 1
ATOM 1196 O O . SER A 1 155 ? 3.745 9.877 -13.079 1.00 70.56 155 SER A O 1
ATOM 1198 N N . ILE A 1 156 ? 5.758 9.529 -14.016 1.00 76.06 156 ILE A N 1
ATOM 1199 C CA . ILE A 1 156 ? 5.989 8.226 -13.381 1.00 76.06 156 ILE A CA 1
ATOM 1200 C C . ILE A 1 156 ? 6.315 8.417 -11.898 1.00 76.06 156 ILE A C 1
ATOM 1202 O O . ILE A 1 156 ? 5.758 7.719 -11.055 1.00 76.06 156 ILE A O 1
ATOM 1206 N N . ALA A 1 157 ? 7.156 9.396 -11.560 1.00 78.25 157 ALA A N 1
ATOM 1207 C CA . ALA A 1 157 ? 7.463 9.723 -10.169 1.00 78.25 157 ALA A CA 1
ATOM 1208 C C . ALA A 1 157 ? 6.207 10.147 -9.381 1.00 78.25 157 ALA A C 1
ATOM 1210 O O . ALA A 1 157 ? 5.982 9.672 -8.271 1.00 78.25 157 ALA A O 1
ATOM 1211 N N . ASN A 1 158 ? 5.347 10.975 -9.979 1.00 79.94 158 ASN A N 1
ATOM 1212 C CA . ASN A 1 158 ? 4.090 11.404 -9.370 1.00 79.94 158 ASN A CA 1
ATOM 1213 C C . ASN A 1 158 ? 3.127 10.228 -9.189 1.00 79.94 158 ASN A C 1
ATOM 1215 O O . ASN A 1 158 ? 2.480 10.127 -8.147 1.00 79.94 158 ASN A O 1
ATOM 1219 N N . ALA A 1 159 ? 3.042 9.321 -10.168 1.00 79.38 159 ALA A N 1
ATOM 1220 C CA . ALA A 1 159 ? 2.257 8.098 -10.034 1.00 79.38 159 ALA A CA 1
ATOM 1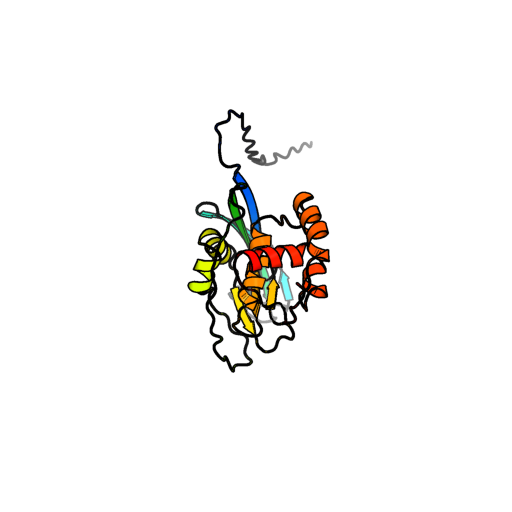221 C C . ALA A 1 159 ? 2.775 7.221 -8.883 1.00 79.38 159 ALA A C 1
ATOM 1223 O O . ALA A 1 159 ? 1.971 6.682 -8.127 1.00 79.38 159 ALA A O 1
ATOM 1224 N N . PHE A 1 160 ? 4.099 7.110 -8.725 1.00 85.81 160 PHE A N 1
ATOM 1225 C CA . PHE A 1 160 ? 4.731 6.342 -7.649 1.00 85.81 160 PHE A CA 1
ATOM 1226 C C . PHE A 1 160 ? 4.319 6.869 -6.272 1.00 85.81 160 PHE A C 1
ATOM 1228 O O . PHE A 1 160 ? 3.852 6.100 -5.431 1.00 85.81 160 PHE A O 1
ATOM 1235 N N . ASP A 1 161 ? 4.409 8.186 -6.071 1.00 88.00 161 ASP A N 1
ATOM 1236 C CA . ASP A 1 161 ? 4.009 8.828 -4.817 1.00 88.00 161 ASP A CA 1
ATOM 1237 C C . ASP A 1 161 ? 2.495 8.735 -4.584 1.00 88.00 161 ASP A C 1
ATOM 1239 O O . ASP A 1 161 ? 2.047 8.407 -3.486 1.00 88.00 161 ASP A O 1
ATOM 1243 N N . THR A 1 162 ? 1.698 8.981 -5.626 1.00 82.75 162 THR A N 1
ATOM 1244 C CA . THR A 1 162 ? 0.230 9.003 -5.539 1.00 82.75 162 THR A CA 1
ATOM 1245 C C . THR A 1 162 ? -0.343 7.630 -5.201 1.00 82.75 162 THR A C 1
ATOM 1247 O O . THR A 1 162 ? -1.282 7.521 -4.413 1.00 82.75 162 THR A O 1
ATOM 1250 N N . LEU A 1 163 ? 0.227 6.569 -5.774 1.00 84.88 163 LEU A N 1
ATOM 1251 C CA . LEU A 1 163 ? -0.148 5.184 -5.481 1.00 84.88 163 LEU A CA 1
ATOM 1252 C C . LEU A 1 163 ? 0.466 4.660 -4.172 1.00 84.88 163 LEU A C 1
ATOM 1254 O O . LEU A 1 163 ? 0.298 3.482 -3.861 1.00 84.88 163 LEU A O 1
ATOM 1258 N N . ASP A 1 164 ? 1.142 5.531 -3.417 1.00 89.56 164 ASP A N 1
ATOM 1259 C CA . ASP A 1 164 ? 1.774 5.266 -2.124 1.00 89.56 164 ASP A CA 1
ATOM 1260 C C . ASP A 1 164 ? 2.851 4.170 -2.171 1.00 89.56 164 ASP A C 1
ATOM 1262 O O . ASP A 1 164 ? 3.101 3.501 -1.166 1.00 89.56 164 ASP A O 1
ATOM 1266 N N . PHE A 1 165 ? 3.530 4.002 -3.316 1.00 91.00 165 PHE A N 1
ATOM 1267 C CA . PHE A 1 165 ? 4.603 3.017 -3.426 1.00 91.00 165 PHE A CA 1
ATOM 1268 C C . PHE A 1 165 ? 5.802 3.378 -2.537 1.00 91.00 165 PHE A C 1
ATOM 1270 O O . PHE A 1 165 ? 6.135 4.552 -2.336 1.00 91.00 165 PHE A O 1
ATOM 1277 N N . LYS A 1 166 ? 6.469 2.356 -1.989 1.00 93.25 166 LYS A N 1
ATOM 1278 C CA . LYS A 1 166 ? 7.633 2.491 -1.094 1.00 93.25 166 LYS A CA 1
ATOM 1279 C C . LYS A 1 166 ? 8.837 1.714 -1.604 1.00 93.25 166 LYS A C 1
ATOM 1281 O O . LYS A 1 166 ? 8.687 0.690 -2.258 1.00 93.25 166 LYS A O 1
ATOM 1286 N N . ILE A 1 167 ? 10.037 2.179 -1.263 1.00 92.62 167 ILE A N 1
ATOM 1287 C CA . ILE A 1 167 ? 11.283 1.465 -1.555 1.00 92.62 167 ILE A CA 1
ATOM 1288 C C . ILE A 1 167 ? 11.907 1.022 -0.237 1.00 92.62 167 ILE A C 1
ATOM 1290 O O . ILE A 1 167 ? 12.044 1.825 0.687 1.00 92.62 167 ILE A O 1
ATOM 1294 N N . TYR A 1 168 ? 12.308 -0.241 -0.162 1.00 92.88 168 TYR A N 1
ATOM 1295 C CA . TYR A 1 168 ? 13.008 -0.827 0.972 1.00 92.88 168 TYR A CA 1
ATOM 1296 C C . TYR A 1 168 ? 14.377 -1.350 0.547 1.00 92.88 168 TYR A C 1
ATOM 1298 O O . TYR A 1 168 ? 14.505 -1.959 -0.510 1.00 92.88 168 TYR A O 1
ATOM 1306 N N . ILE A 1 169 ? 15.385 -1.149 1.393 1.00 90.38 169 ILE A N 1
ATOM 1307 C CA . ILE A 1 169 ? 16.647 -1.888 1.353 1.00 90.38 169 ILE A CA 1
ATOM 1308 C C . ILE A 1 169 ? 16.590 -2.949 2.445 1.00 90.38 169 ILE A C 1
ATOM 1310 O O . ILE A 1 169 ? 16.432 -2.596 3.611 1.00 90.38 169 ILE A O 1
ATOM 1314 N N . ASP A 1 170 ? 16.703 -4.219 2.080 1.00 89.50 170 ASP A N 1
ATOM 1315 C CA . ASP A 1 170 ? 16.653 -5.356 2.995 1.00 89.50 170 ASP A CA 1
ATOM 1316 C C . ASP A 1 170 ? 17.747 -6.374 2.641 1.00 89.50 170 ASP A C 1
ATOM 1318 O O . ASP A 1 170 ? 17.528 -7.240 1.796 1.00 89.50 170 ASP A O 1
ATOM 1322 N N . PRO A 1 171 ? 18.942 -6.292 3.254 1.00 87.06 171 PRO A N 1
ATOM 1323 C CA . PRO A 1 171 ? 20.044 -7.194 2.917 1.00 87.06 171 PRO A CA 1
ATOM 1324 C C . PRO A 1 171 ? 19.804 -8.666 3.267 1.00 87.06 171 PRO A C 1
ATOM 1326 O O . PRO A 1 171 ? 20.581 -9.510 2.827 1.00 87.06 171 PRO A O 1
ATOM 1329 N N . SER A 1 172 ? 18.755 -8.977 4.039 1.00 86.44 172 SER A N 1
ATOM 1330 C CA . SER A 1 172 ? 18.442 -10.342 4.477 1.00 86.44 172 SER A CA 1
ATOM 1331 C C . SER A 1 172 ? 17.775 -11.203 3.397 1.00 86.44 172 SER A C 1
ATOM 1333 O O . SER A 1 172 ? 17.744 -12.428 3.514 1.00 86.44 172 SER A O 1
ATOM 1335 N N . VAL A 1 173 ? 17.247 -10.585 2.337 1.00 83.69 173 VAL A N 1
ATOM 1336 C CA . VAL A 1 173 ? 16.505 -11.288 1.282 1.00 83.69 173 VAL A CA 1
ATOM 1337 C C . VAL A 1 173 ? 17.440 -11.986 0.288 1.00 83.69 173 VAL A C 1
ATOM 1339 O O . VAL A 1 173 ? 18.540 -11.518 -0.004 1.00 83.69 173 VAL A O 1
ATOM 1342 N N . ASN A 1 174 ? 16.992 -13.108 -0.282 1.00 84.44 174 ASN A N 1
ATOM 1343 C CA . ASN A 1 174 ? 17.790 -13.931 -1.204 1.00 84.44 174 ASN A CA 1
ATOM 1344 C C . ASN A 1 174 ? 17.722 -13.483 -2.680 1.00 84.44 174 ASN A C 1
ATOM 1346 O O . ASN A 1 174 ? 18.458 -13.998 -3.519 1.00 84.44 174 ASN A O 1
ATOM 1350 N N . TYR A 1 175 ? 16.885 -12.501 -3.004 1.00 82.50 175 TYR A N 1
ATOM 1351 C CA . TYR A 1 175 ? 16.788 -11.869 -4.322 1.00 82.50 175 TYR A CA 1
ATOM 1352 C C . TYR A 1 175 ? 17.514 -10.524 -4.346 1.00 82.50 175 TYR A C 1
ATOM 1354 O O . TYR A 1 175 ? 17.851 -9.993 -3.295 1.00 82.50 175 TYR A O 1
ATOM 1362 N N . SER A 1 176 ? 17.841 -9.976 -5.518 1.00 78.19 176 SER A N 1
ATOM 1363 C CA . SER A 1 176 ? 18.494 -8.656 -5.605 1.00 78.19 176 SER A CA 1
ATOM 1364 C C . SER A 1 176 ? 17.501 -7.493 -5.594 1.00 78.19 176 SER A C 1
ATOM 1366 O O . SER A 1 176 ? 17.789 -6.454 -4.998 1.00 78.19 176 SER A O 1
ATOM 1368 N N . GLY A 1 177 ? 16.324 -7.712 -6.176 1.00 85.50 177 GLY A N 1
ATOM 1369 C CA . GLY A 1 177 ? 15.186 -6.806 -6.216 1.00 85.50 177 GLY A CA 1
ATOM 1370 C C . GLY A 1 177 ? 13.872 -7.581 -6.301 1.00 85.50 177 GLY A C 1
ATOM 1371 O O . GLY A 1 177 ? 13.881 -8.768 -6.645 1.00 85.50 177 GLY A O 1
ATOM 1372 N N . TYR A 1 178 ? 12.787 -6.929 -5.885 1.00 84.94 178 TYR A N 1
ATOM 1373 C CA . TYR A 1 178 ? 11.429 -7.461 -5.904 1.00 84.94 178 TYR A CA 1
ATOM 1374 C C . TYR A 1 178 ? 10.395 -6.332 -5.933 1.00 84.94 178 TYR A C 1
ATOM 1376 O O . TYR A 1 178 ? 10.316 -5.528 -4.995 1.00 84.94 178 TYR A O 1
ATOM 1384 N N . TYR A 1 179 ? 9.577 -6.307 -6.978 1.00 86.81 179 TYR A N 1
ATOM 1385 C CA . TYR A 1 179 ? 8.432 -5.421 -7.138 1.00 86.81 179 TYR A CA 1
ATOM 1386 C C . TYR A 1 179 ? 7.127 -6.102 -6.695 1.00 86.81 179 TYR A C 1
ATOM 1388 O O . TYR A 1 179 ? 6.823 -7.218 -7.101 1.00 86.81 179 TYR A O 1
ATOM 1396 N N . SER A 1 180 ? 6.311 -5.404 -5.900 1.00 88.31 180 SER A N 1
ATOM 1397 C CA . SER A 1 180 ? 4.996 -5.875 -5.451 1.00 88.31 180 SER A CA 1
ATOM 1398 C C . SER A 1 180 ? 3.929 -4.808 -5.660 1.00 88.31 180 SER A C 1
ATOM 1400 O O . SER A 1 180 ? 3.926 -3.767 -4.997 1.00 88.31 180 SER A O 1
ATOM 1402 N N . THR A 1 181 ? 2.970 -5.091 -6.545 1.00 83.44 181 THR A N 1
ATOM 1403 C CA . THR A 1 181 ? 1.751 -4.278 -6.701 1.00 83.44 181 THR A CA 1
ATOM 1404 C C . THR A 1 181 ? 0.880 -4.340 -5.452 1.00 83.44 181 THR A C 1
ATOM 1406 O O . THR A 1 181 ? 0.361 -3.320 -5.001 1.00 83.44 181 THR A O 1
ATOM 1409 N N . LYS A 1 182 ? 0.751 -5.541 -4.877 1.00 84.50 182 LYS A N 1
ATOM 1410 C CA . LYS A 1 182 ? -0.070 -5.831 -3.700 1.00 84.50 182 LYS A CA 1
ATOM 1411 C C . LYS A 1 182 ? 0.418 -5.071 -2.473 1.00 84.50 182 LYS A C 1
ATOM 1413 O O . LYS A 1 182 ? -0.390 -4.476 -1.765 1.00 84.50 182 LYS A O 1
ATOM 1418 N N . ASP A 1 183 ? 1.727 -5.082 -2.242 1.00 88.38 183 ASP A N 1
ATOM 1419 C CA . ASP A 1 183 ? 2.336 -4.420 -1.087 1.00 88.38 183 ASP A CA 1
ATOM 1420 C C . ASP A 1 183 ? 2.735 -2.973 -1.391 1.00 88.38 183 ASP A C 1
ATOM 1422 O O . ASP A 1 183 ? 3.284 -2.304 -0.518 1.00 88.38 183 ASP A O 1
ATOM 1426 N N . GLN A 1 184 ? 2.475 -2.499 -2.618 1.00 92.69 184 GLN A N 1
ATOM 1427 C CA . GLN A 1 184 ? 2.853 -1.170 -3.101 1.00 92.69 184 GLN A CA 1
ATOM 1428 C C . GLN A 1 184 ? 4.331 -0.892 -2.800 1.00 92.69 184 GLN A C 1
ATOM 1430 O O . GLN A 1 184 ? 4.686 0.102 -2.165 1.00 92.69 184 GLN A O 1
ATOM 1435 N N . SER A 1 185 ? 5.223 -1.813 -3.170 1.00 93.56 185 SER A N 1
ATOM 1436 C CA . SER A 1 185 ? 6.626 -1.675 -2.788 1.00 93.56 185 SER A CA 1
ATOM 1437 C C . SER A 1 185 ? 7.624 -2.245 -3.780 1.00 93.56 185 SER A C 1
ATOM 1439 O O . SER A 1 185 ? 7.313 -3.118 -4.584 1.00 93.56 185 SER A O 1
ATOM 1441 N N . ILE A 1 186 ? 8.842 -1.720 -3.688 1.00 91.88 186 ILE A N 1
ATOM 1442 C CA . ILE A 1 186 ? 10.062 -2.255 -4.277 1.00 91.88 186 ILE A CA 1
ATOM 1443 C C . ILE A 1 186 ? 10.994 -2.603 -3.118 1.00 91.88 186 ILE A C 1
ATOM 1445 O O . ILE A 1 186 ? 11.288 -1.746 -2.286 1.00 91.88 186 ILE A O 1
ATOM 1449 N N . THR A 1 187 ? 11.471 -3.839 -3.048 1.00 93.25 187 THR A N 1
ATOM 1450 C CA . THR A 1 187 ? 12.469 -4.265 -2.059 1.00 93.25 187 THR A CA 1
ATOM 1451 C C . THR A 1 187 ? 13.759 -4.625 -2.775 1.00 93.25 187 THR A C 1
ATOM 1453 O O . THR A 1 187 ? 13.746 -5.482 -3.644 1.00 93.25 187 THR A O 1
ATOM 1456 N N . LEU A 1 188 ? 14.869 -3.997 -2.399 1.00 89.06 188 LEU A N 1
ATOM 1457 C CA . LEU A 1 188 ? 16.202 -4.263 -2.936 1.00 89.06 188 LEU A CA 1
ATOM 1458 C C . LEU A 1 188 ? 17.084 -4.853 -1.845 1.00 89.06 188 LEU A C 1
ATOM 1460 O O . LEU A 1 188 ? 17.054 -4.390 -0.707 1.00 89.06 188 LEU A O 1
ATOM 1464 N N . ARG A 1 189 ? 17.945 -5.807 -2.189 1.00 86.38 189 ARG A N 1
ATOM 1465 C CA . ARG A 1 189 ? 18.930 -6.333 -1.231 1.00 86.38 189 ARG A CA 1
ATOM 1466 C C . ARG A 1 189 ? 19.986 -5.298 -0.868 1.00 86.38 189 ARG A C 1
ATOM 1468 O O . ARG A 1 189 ? 20.457 -5.232 0.261 1.00 86.38 189 ARG A O 1
ATOM 1475 N N . LYS A 1 190 ? 20.365 -4.467 -1.835 1.00 85.44 190 LYS A N 1
ATOM 1476 C CA . LYS A 1 190 ? 21.303 -3.357 -1.666 1.00 85.44 190 LYS A CA 1
ATOM 1477 C C . LYS A 1 190 ? 20.874 -2.193 -2.552 1.00 85.44 190 LYS A C 1
ATOM 1479 O O . LYS A 1 190 ? 20.127 -2.376 -3.504 1.00 85.44 190 LYS A O 1
ATOM 1484 N N . ASN A 1 191 ? 21.337 -0.991 -2.232 1.00 82.56 191 ASN A N 1
ATOM 1485 C CA . ASN A 1 191 ? 21.017 0.195 -3.021 1.00 82.56 191 ASN A CA 1
ATOM 1486 C C . ASN A 1 191 ? 21.888 0.245 -4.288 1.00 82.56 191 ASN A C 1
ATOM 1488 O O . ASN A 1 191 ? 22.995 0.787 -4.260 1.00 82.56 191 ASN A O 1
ATOM 1492 N N . ASP A 1 192 ? 21.415 -0.369 -5.370 1.00 76.31 192 ASP A N 1
ATOM 1493 C CA . ASP A 1 192 ? 22.120 -0.473 -6.647 1.00 76.31 192 ASP A CA 1
ATOM 1494 C C . ASP A 1 192 ? 21.181 -0.280 -7.857 1.00 76.31 192 ASP A C 1
ATOM 1496 O O . ASP A 1 192 ? 20.032 0.151 -7.733 1.00 76.31 192 ASP A O 1
ATOM 1500 N N . ASN A 1 193 ? 21.690 -0.577 -9.057 1.00 73.94 193 ASN A N 1
ATOM 1501 C CA . ASN A 1 193 ? 20.962 -0.386 -10.311 1.00 73.94 193 ASN A CA 1
ATOM 1502 C C . ASN A 1 193 ? 19.762 -1.330 -10.487 1.00 73.94 193 ASN A C 1
ATOM 1504 O O . ASN A 1 193 ? 18.978 -1.120 -11.413 1.00 73.94 193 ASN A O 1
ATOM 1508 N N . VAL A 1 194 ? 19.579 -2.325 -9.611 1.00 77.62 194 VAL A N 1
ATOM 1509 C CA . VAL A 1 194 ? 18.395 -3.191 -9.636 1.00 77.62 194 VAL A CA 1
ATOM 1510 C C . VAL A 1 194 ? 17.124 -2.371 -9.422 1.00 77.62 194 VAL A C 1
ATOM 1512 O O . VAL A 1 194 ? 16.108 -2.674 -10.039 1.00 77.62 194 VAL A O 1
ATOM 1515 N N . LEU A 1 195 ? 17.202 -1.252 -8.684 1.00 83.00 195 LEU A N 1
ATOM 1516 C CA . LEU A 1 195 ? 16.093 -0.306 -8.523 1.00 83.00 195 LEU A CA 1
ATOM 1517 C C . LEU A 1 195 ? 15.398 0.026 -9.846 1.00 83.00 195 LEU A C 1
ATOM 1519 O O . LEU A 1 195 ? 14.178 0.130 -9.895 1.00 83.00 195 LEU A O 1
ATOM 1523 N N . TYR A 1 196 ? 16.159 0.212 -10.920 1.00 76.75 196 TYR A N 1
ATOM 1524 C CA . TYR A 1 196 ? 15.573 0.632 -12.182 1.00 76.75 196 TYR A CA 1
ATOM 1525 C C . TYR A 1 196 ? 14.871 -0.485 -12.946 1.00 76.75 196 TYR A C 1
ATOM 1527 O O . TYR A 1 196 ? 13.933 -0.208 -13.689 1.00 76.75 196 TYR A O 1
ATOM 1535 N N . HIS A 1 197 ? 15.305 -1.729 -12.755 1.00 72.50 197 HIS A N 1
ATOM 1536 C CA . HIS A 1 197 ? 14.571 -2.890 -13.239 1.00 72.50 197 HIS A CA 1
ATOM 1537 C C . HIS A 1 197 ? 13.216 -2.980 -12.522 1.00 72.50 197 HIS A C 1
ATOM 1539 O O . HIS A 1 197 ? 12.177 -3.032 -13.176 1.00 72.50 197 HIS A O 1
ATOM 1545 N N . GLU A 1 198 ? 13.214 -2.820 -11.194 1.00 80.25 198 GLU A N 1
ATOM 1546 C CA . GLU A 1 198 ? 11.986 -2.802 -10.387 1.00 80.25 198 GLU A CA 1
ATOM 1547 C C . GLU A 1 198 ? 11.060 -1.621 -10.728 1.00 80.25 198 GLU A C 1
ATOM 1549 O O . GLU A 1 198 ? 9.836 -1.753 -10.783 1.00 80.25 198 GLU A O 1
ATOM 1554 N N . LEU A 1 199 ? 11.632 -0.453 -11.038 1.00 78.69 199 LEU A N 1
ATOM 1555 C CA . LEU A 1 199 ? 10.873 0.677 -11.577 1.00 78.69 199 LEU A CA 1
ATOM 1556 C C . LEU A 1 199 ? 10.322 0.383 -12.979 1.00 78.69 199 LEU A C 1
ATOM 1558 O O . LEU A 1 199 ? 9.276 0.921 -13.330 1.00 78.69 199 LEU A O 1
ATOM 1562 N N . GLY A 1 200 ? 10.962 -0.488 -13.760 1.00 73.19 200 GLY A N 1
ATOM 1563 C CA . GLY A 1 200 ? 10.427 -1.013 -15.015 1.00 73.19 200 GLY A CA 1
ATOM 1564 C C . GLY A 1 200 ? 9.117 -1.780 -14.814 1.00 73.19 200 GLY A C 1
ATOM 1565 O O . GLY A 1 200 ? 8.156 -1.529 -15.546 1.00 73.19 200 GLY A O 1
ATOM 1566 N N . HIS A 1 201 ? 9.028 -2.628 -13.781 1.00 77.56 201 HIS A N 1
ATOM 1567 C CA . HIS A 1 201 ? 7.765 -3.281 -13.407 1.00 77.56 201 HIS A CA 1
ATOM 1568 C C . HIS A 1 201 ? 6.702 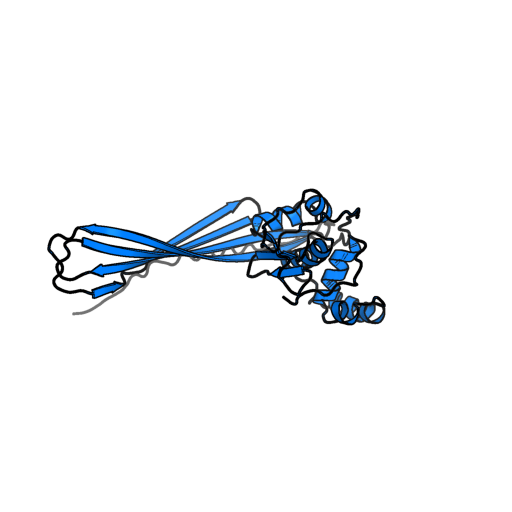-2.255 -12.999 1.00 77.56 201 HIS A C 1
ATOM 1570 O O . HIS A 1 201 ? 5.562 -2.325 -13.462 1.00 77.56 201 HIS A O 1
ATOM 1576 N N . PHE A 1 202 ? 7.076 -1.246 -12.204 1.00 81.50 202 PHE A N 1
ATOM 1577 C CA . PHE A 1 202 ? 6.159 -0.163 -11.847 1.00 81.50 202 PHE A CA 1
ATOM 1578 C C . PHE A 1 202 ? 5.639 0.589 -13.081 1.00 81.50 202 PHE A C 1
ATOM 1580 O O . PHE A 1 202 ? 4.437 0.834 -13.188 1.00 81.50 202 PHE A O 1
ATOM 1587 N N . VAL A 1 203 ? 6.517 0.909 -14.037 1.00 76.25 203 VAL A N 1
ATOM 1588 C CA . VAL A 1 203 ? 6.147 1.546 -15.309 1.00 76.25 203 VAL A CA 1
ATOM 1589 C C . VAL A 1 203 ? 5.189 0.665 -16.108 1.00 76.25 203 VAL A C 1
ATOM 1591 O O . VAL A 1 203 ? 4.186 1.173 -16.599 1.00 76.25 203 VAL A O 1
ATOM 1594 N N . SER A 1 204 ? 5.450 -0.642 -16.204 1.00 73.25 204 SER A N 1
ATOM 1595 C CA . SER A 1 204 ? 4.559 -1.603 -16.873 1.00 73.25 204 SER A CA 1
ATOM 1596 C C . SER A 1 204 ? 3.169 -1.644 -16.232 1.00 73.25 204 SER A C 1
ATOM 1598 O O . SER A 1 204 ? 2.141 -1.570 -16.917 1.00 73.25 204 SER A O 1
ATOM 1600 N N . PHE A 1 205 ? 3.134 -1.674 -14.898 1.00 77.06 205 PHE A N 1
ATOM 1601 C CA . PHE A 1 205 ? 1.900 -1.649 -14.127 1.00 77.06 205 PHE A CA 1
ATOM 1602 C C . PHE A 1 205 ? 1.082 -0.393 -14.426 1.00 77.06 205 PHE A C 1
ATOM 1604 O O . PHE A 1 205 ? -0.098 -0.504 -14.767 1.00 77.06 205 PHE A O 1
ATOM 1611 N N . ILE A 1 206 ? 1.694 0.793 -14.347 1.00 73.19 206 ILE A N 1
ATOM 1612 C CA . ILE A 1 206 ? 0.969 2.044 -14.582 1.00 73.19 206 ILE A CA 1
ATOM 1613 C C . ILE A 1 206 ? 0.624 2.260 -16.065 1.00 73.19 206 ILE A C 1
ATOM 1615 O O . ILE A 1 206 ? -0.333 2.968 -16.381 1.00 73.19 206 ILE A O 1
ATOM 1619 N N . SER A 1 207 ? 1.376 1.642 -16.983 1.00 68.38 207 SER A N 1
ATOM 1620 C CA . SER A 1 207 ? 1.215 1.864 -18.418 1.00 68.38 207 SER A CA 1
ATOM 1621 C C . SER A 1 207 ? 0.096 1.050 -19.057 1.00 68.38 207 SER A C 1
ATOM 1623 O O . SER A 1 207 ? -0.384 1.430 -20.124 1.00 68.38 207 SER A O 1
ATOM 1625 N N . GLY A 1 208 ? -0.353 -0.058 -18.473 1.00 60.88 208 GLY A N 1
ATOM 1626 C CA . GLY A 1 208 ? -1.256 -0.912 -19.247 1.00 60.88 208 GLY A CA 1
ATOM 1627 C C . GLY A 1 208 ? -1.049 -2.405 -19.139 1.00 60.88 208 GLY A C 1
ATOM 1628 O O . GLY A 1 208 ? -2.013 -3.140 -19.322 1.00 60.88 208 GLY A O 1
ATOM 1629 N N . CYS A 1 209 ? 0.200 -2.812 -18.900 1.00 57.47 209 CYS A N 1
ATOM 1630 C CA . CYS A 1 209 ? 0.876 -3.868 -19.657 1.00 57.47 209 CYS A CA 1
ATOM 1631 C C . CYS A 1 209 ? 0.609 -3.779 -21.168 1.00 57.47 209 CYS A C 1
ATOM 1633 O O . CYS A 1 209 ? -0.398 -4.266 -21.671 1.00 57.47 209 CYS A O 1
ATOM 1635 N N . SER A 1 210 ? 1.550 -3.214 -21.928 1.00 55.00 210 SER A N 1
ATOM 1636 C CA . SER A 1 210 ? 1.652 -3.533 -23.360 1.00 55.00 210 SER A CA 1
ATOM 1637 C C . SER A 1 210 ? 2.254 -4.923 -23.589 1.00 55.00 210 SER A C 1
ATOM 1639 O O . SER A 1 210 ? 2.256 -5.389 -24.712 1.00 55.00 210 SER A O 1
ATOM 1641 N N . CYS A 1 211 ? 2.735 -5.602 -22.542 1.00 51.97 211 CYS A N 1
ATOM 1642 C CA . CYS A 1 211 ? 3.377 -6.914 -22.615 1.00 51.97 211 CYS A CA 1
ATOM 1643 C C . CYS A 1 211 ? 2.469 -8.039 -23.162 1.00 51.97 211 CYS A C 1
ATOM 1645 O O . CYS A 1 211 ? 2.954 -9.017 -23.729 1.00 51.97 211 CYS A O 1
ATOM 1647 N N . SER A 1 212 ? 1.150 -7.905 -22.989 1.00 54.53 212 SER A N 1
ATOM 1648 C CA . SER A 1 212 ? 0.129 -8.843 -23.466 1.00 54.53 212 SER A CA 1
ATOM 1649 C C . SER A 1 212 ? -0.497 -8.425 -24.799 1.00 54.53 212 SER A C 1
ATOM 1651 O O . SER A 1 212 ? -1.326 -9.167 -25.329 1.00 54.53 212 SER A O 1
ATOM 1653 N N . SER A 1 213 ? -0.121 -7.263 -25.354 1.00 60.44 213 SER A N 1
ATOM 1654 C CA . SER A 1 213 ? -0.597 -6.856 -26.675 1.00 60.44 213 SER A CA 1
ATOM 1655 C C . SER A 1 213 ? -0.006 -7.769 -27.749 1.00 60.44 213 SER A C 1
ATOM 1657 O O . SER A 1 213 ? 1.119 -8.259 -27.620 1.00 60.44 213 SER A O 1
ATOM 1659 N N . ALA A 1 214 ? -0.764 -7.996 -28.824 1.00 61.88 214 ALA A N 1
ATOM 1660 C CA . ALA A 1 214 ? -0.286 -8.778 -29.963 1.00 61.88 214 ALA A CA 1
ATOM 1661 C C . ALA A 1 214 ? 1.020 -8.188 -30.531 1.00 61.88 214 ALA A C 1
ATOM 1663 O O . ALA A 1 214 ? 1.999 -8.910 -30.696 1.00 61.88 214 ALA A O 1
ATOM 1664 N N . GLU A 1 215 ? 1.073 -6.861 -30.679 1.00 65.31 215 GLU A N 1
ATOM 1665 C CA . GLU A 1 215 ? 2.251 -6.125 -31.156 1.00 65.31 215 GLU A CA 1
ATOM 1666 C C . GLU A 1 215 ? 3.505 -6.406 -30.321 1.00 65.31 215 GLU A C 1
ATOM 1668 O O . GLU A 1 215 ? 4.580 -6.662 -30.864 1.00 65.31 215 GLU A O 1
ATOM 1673 N N . PHE A 1 216 ? 3.396 -6.391 -28.989 1.00 67.69 216 PHE A N 1
ATOM 1674 C CA . PHE A 1 216 ? 4.555 -6.665 -28.150 1.00 67.69 216 PHE A CA 1
ATOM 1675 C C . PHE A 1 216 ? 4.925 -8.145 -28.151 1.00 67.69 216 PHE A C 1
ATOM 1677 O O . PHE A 1 216 ? 6.107 -8.480 -28.101 1.00 67.69 216 PHE A O 1
ATOM 1684 N N . LYS A 1 217 ? 3.940 -9.041 -28.241 1.00 70.62 217 LYS A N 1
ATOM 1685 C CA . LYS A 1 217 ? 4.185 -10.482 -28.341 1.00 70.62 217 LYS A CA 1
ATOM 1686 C C . LYS A 1 217 ? 4.981 -10.820 -29.605 1.00 70.62 217 LYS A C 1
ATOM 1688 O O . LYS A 1 217 ? 5.891 -11.648 -29.537 1.00 70.62 217 LYS A O 1
ATOM 1693 N N . ASP A 1 218 ? 4.713 -10.130 -30.710 1.00 69.94 218 ASP A N 1
ATOM 1694 C CA . ASP A 1 218 ? 5.472 -10.257 -31.957 1.00 69.94 218 ASP A CA 1
ATOM 1695 C C . ASP A 1 218 ? 6.902 -9.734 -31.811 1.00 69.94 218 ASP A C 1
ATOM 1697 O O . ASP A 1 218 ? 7.858 -10.410 -32.201 1.00 69.94 218 ASP A O 1
ATOM 1701 N N . ILE A 1 219 ? 7.075 -8.574 -31.171 1.00 69.19 219 ILE A N 1
ATOM 1702 C CA . ILE A 1 219 ? 8.401 -8.019 -30.877 1.00 69.19 219 ILE A CA 1
ATOM 1703 C C . ILE A 1 219 ? 9.198 -8.958 -29.958 1.00 69.19 219 ILE A C 1
ATOM 1705 O O . ILE A 1 219 ? 10.346 -9.284 -30.257 1.00 69.19 219 ILE A O 1
ATOM 1709 N N . TYR A 1 220 ? 8.588 -9.458 -28.882 1.00 72.19 220 TYR A N 1
ATOM 1710 C CA . TYR A 1 220 ? 9.185 -10.435 -27.973 1.00 72.19 220 TYR A CA 1
ATOM 1711 C C . TYR A 1 220 ? 9.611 -11.701 -28.720 1.00 72.19 220 TYR A C 1
ATOM 1713 O O . TYR A 1 220 ? 10.757 -12.130 -28.599 1.00 72.19 220 TYR A O 1
ATOM 1721 N N . ASN A 1 221 ? 8.738 -12.286 -29.542 1.00 77.94 221 ASN A N 1
ATOM 1722 C CA . ASN A 1 221 ? 9.074 -13.488 -30.305 1.00 77.94 221 ASN A CA 1
ATOM 1723 C C . ASN A 1 221 ? 10.208 -13.248 -31.315 1.00 77.94 221 ASN A C 1
ATOM 1725 O O . ASN A 1 221 ? 11.061 -14.122 -31.479 1.00 77.94 221 ASN A O 1
ATOM 1729 N N . LYS A 1 222 ? 10.259 -12.063 -31.936 1.00 77.25 222 LYS A N 1
ATOM 1730 C CA . LYS A 1 222 ? 11.309 -11.660 -32.885 1.00 77.25 222 LYS A CA 1
ATOM 1731 C C . LYS A 1 222 ? 12.654 -11.362 -32.215 1.00 77.25 222 LYS A C 1
ATOM 1733 O O . LYS A 1 222 ? 13.701 -11.574 -32.832 1.00 77.25 222 LYS A O 1
ATOM 1738 N N . GLU A 1 223 ? 12.647 -10.829 -30.996 1.00 74.00 223 GLU A N 1
ATOM 1739 C CA . GLU A 1 223 ? 13.851 -10.331 -30.321 1.00 74.00 223 GLU A CA 1
ATOM 1740 C C . GLU A 1 223 ? 14.413 -11.298 -29.266 1.00 74.00 223 GLU A C 1
ATOM 1742 O O . GLU A 1 223 ? 15.628 -11.323 -29.070 1.00 74.00 223 GLU A O 1
ATOM 1747 N N . LYS A 1 224 ? 13.594 -12.157 -28.637 1.00 72.50 224 LYS A N 1
ATOM 1748 C CA . LYS A 1 224 ? 14.048 -13.077 -27.572 1.00 72.50 224 LYS A CA 1
ATOM 1749 C C . LYS A 1 224 ? 15.155 -14.030 -28.026 1.00 72.50 224 LYS A C 1
ATOM 1751 O O . LYS A 1 224 ? 16.079 -14.334 -27.273 1.00 72.50 224 LYS A O 1
ATOM 1756 N N . SER A 1 225 ? 15.095 -14.496 -29.274 1.00 73.69 225 SER A N 1
ATOM 1757 C CA . SER A 1 225 ? 16.107 -15.391 -29.846 1.00 73.69 225 SER A CA 1
ATOM 1758 C C . SER A 1 225 ? 17.452 -14.683 -30.018 1.00 73.69 225 SER A C 1
ATOM 1760 O O . SER A 1 225 ? 18.492 -15.307 -29.804 1.00 73.69 225 SER A O 1
ATOM 1762 N N . LYS A 1 226 ? 17.420 -13.373 -30.298 1.00 76.00 226 LYS A N 1
ATOM 1763 C CA . LYS A 1 226 ? 18.578 -12.495 -30.526 1.00 76.00 226 LYS A CA 1
ATOM 1764 C C . LYS A 1 226 ? 19.229 -11.996 -29.238 1.00 76.00 226 LYS A C 1
ATOM 1766 O O . LYS A 1 226 ? 20.315 -11.429 -29.286 1.00 76.00 226 LYS A O 1
ATOM 1771 N N . TYR A 1 227 ? 18.589 -12.194 -28.089 1.00 68.94 227 TYR A N 1
ATOM 1772 C CA . TYR A 1 227 ? 19.170 -11.844 -26.801 1.00 68.94 227 TYR A CA 1
ATOM 1773 C C . TYR A 1 227 ? 20.278 -12.839 -26.432 1.00 68.94 227 TYR A C 1
ATOM 1775 O O . TYR A 1 227 ? 20.023 -14.040 -26.355 1.00 68.94 227 TYR A O 1
ATOM 1783 N N . THR A 1 228 ? 21.508 -12.367 -26.224 1.00 68.75 228 THR A N 1
ATOM 1784 C CA . THR A 1 228 ? 22.696 -13.224 -26.016 1.00 68.75 228 THR A CA 1
ATOM 1785 C C . THR A 1 228 ? 23.374 -13.039 -24.660 1.00 68.75 228 THR A C 1
ATOM 1787 O O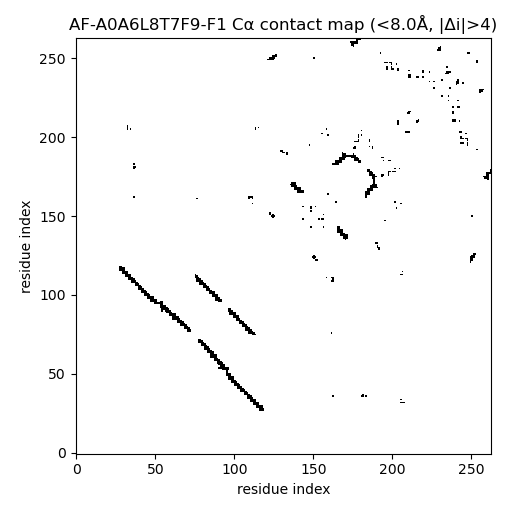 . THR A 1 228 ? 24.408 -13.651 -24.409 1.00 68.75 228 THR A O 1
ATOM 1790 N N . LYS A 1 229 ? 22.817 -12.212 -23.768 1.00 68.38 229 LYS A N 1
ATOM 1791 C CA . LYS A 1 229 ? 23.441 -11.940 -22.465 1.00 68.38 229 LYS A CA 1
ATOM 1792 C C . LYS A 1 229 ? 23.238 -13.099 -21.473 1.00 68.38 229 LYS A C 1
ATOM 1794 O O . LYS A 1 229 ? 22.307 -13.889 -21.630 1.00 68.38 229 LYS A O 1
ATOM 1799 N N . TYR A 1 230 ? 24.081 -13.172 -20.437 1.00 61.88 230 TYR A N 1
ATOM 1800 C CA . TYR A 1 230 ? 24.120 -14.269 -19.452 1.00 61.88 230 TYR A CA 1
ATOM 1801 C C . TYR A 1 230 ? 22.751 -14.586 -18.824 1.00 61.88 230 TYR A C 1
ATOM 1803 O O . TYR A 1 230 ? 22.370 -15.747 -18.703 1.00 61.88 230 TYR A O 1
ATOM 1811 N N . ASN A 1 231 ? 21.944 -13.569 -18.510 1.00 61.66 231 ASN A N 1
ATOM 1812 C CA . ASN A 1 231 ? 20.622 -13.758 -17.909 1.00 61.66 231 ASN A CA 1
ATOM 1813 C C . ASN A 1 231 ? 19.489 -14.054 -18.913 1.00 61.66 231 ASN A C 1
ATOM 1815 O O . ASN A 1 231 ? 18.318 -13.878 -18.572 1.00 61.66 231 ASN A O 1
ATOM 1819 N N . LYS A 1 232 ? 19.793 -14.494 -20.144 1.00 65.25 232 LYS A N 1
ATOM 1820 C CA . LYS A 1 232 ? 18.789 -14.799 -21.182 1.00 65.25 232 LYS A CA 1
ATOM 1821 C C . LYS A 1 232 ? 17.646 -15.661 -20.657 1.00 65.25 232 LYS A C 1
ATOM 1823 O O . LYS A 1 232 ? 16.491 -15.361 -20.939 1.00 65.25 232 LYS A O 1
ATOM 1828 N N . ALA A 1 233 ? 17.963 -16.701 -19.886 1.00 69.88 233 ALA A N 1
ATOM 1829 C CA . ALA A 1 233 ? 16.968 -17.608 -19.321 1.00 69.88 233 ALA A CA 1
ATOM 1830 C C . ALA A 1 233 ? 15.949 -16.891 -18.419 1.00 69.88 233 ALA A C 1
ATOM 1832 O O . ALA A 1 233 ? 14.796 -17.302 -18.376 1.00 69.88 233 ALA A O 1
ATOM 1833 N N . TYR A 1 234 ? 16.367 -15.820 -17.740 1.00 62.91 234 TYR A N 1
ATOM 1834 C CA . TYR A 1 234 ? 15.520 -14.993 -16.886 1.00 62.91 234 TYR A CA 1
ATOM 1835 C C . TYR A 1 234 ? 14.726 -13.972 -17.711 1.00 62.91 234 TYR A C 1
ATOM 1837 O O . TYR A 1 234 ? 13.502 -14.015 -17.747 1.00 62.91 234 TYR A O 1
ATOM 1845 N N . VAL A 1 235 ? 15.418 -13.120 -18.471 1.00 63.06 235 VAL A N 1
ATOM 1846 C CA . VAL A 1 235 ? 14.803 -12.041 -19.267 1.00 63.06 235 VAL A CA 1
ATOM 1847 C C . VAL A 1 235 ? 13.827 -12.573 -20.312 1.00 63.06 235 VAL A C 1
ATOM 1849 O O . VAL A 1 235 ? 12.806 -11.955 -20.592 1.00 63.06 235 VAL A O 1
ATOM 1852 N N . CYS A 1 236 ? 14.151 -13.703 -20.938 1.00 72.00 236 CYS A N 1
ATOM 1853 C CA . CYS A 1 236 ? 13.311 -14.293 -21.974 1.00 72.00 236 CYS A CA 1
ATOM 1854 C C . CYS A 1 236 ? 12.303 -15.298 -21.407 1.00 72.00 236 CYS A C 1
ATOM 1856 O O . CYS A 1 236 ? 11.575 -15.894 -22.200 1.00 72.00 236 CYS A O 1
ATOM 1858 N N . HIS A 1 237 ? 12.247 -15.492 -20.082 1.00 73.06 237 HIS A N 1
ATOM 1859 C CA . HIS A 1 237 ? 11.320 -16.426 -19.441 1.00 73.06 237 HIS A CA 1
ATOM 1860 C C . HIS A 1 237 ? 9.861 -16.076 -19.744 1.00 73.06 237 HIS A C 1
ATOM 1862 O O . HIS A 1 237 ? 9.046 -16.960 -19.999 1.00 73.06 237 HIS A O 1
ATOM 1868 N N . SER A 1 238 ? 9.543 -14.782 -19.757 1.00 75.56 238 SER A N 1
ATOM 1869 C CA . SER A 1 238 ? 8.215 -14.274 -20.074 1.00 75.56 238 SER A CA 1
ATOM 1870 C C . SER A 1 238 ? 8.304 -13.006 -20.924 1.00 75.56 238 SER A C 1
ATOM 1872 O O . SER A 1 238 ? 9.324 -12.314 -20.955 1.00 75.56 238 SER A O 1
ATOM 1874 N N . ALA A 1 239 ? 7.215 -12.693 -21.629 1.00 69.75 239 ALA A N 1
ATOM 1875 C CA . ALA A 1 239 ? 7.086 -11.414 -22.323 1.00 69.75 239 ALA A CA 1
ATOM 1876 C C . ALA A 1 239 ? 7.080 -10.235 -21.335 1.00 69.75 239 ALA A C 1
ATOM 1878 O O . ALA A 1 239 ? 7.491 -9.138 -21.700 1.00 69.75 239 ALA A O 1
ATOM 1879 N N . ASP A 1 240 ? 6.649 -10.460 -20.091 1.00 67.81 240 ASP A N 1
ATOM 1880 C CA . ASP A 1 240 ? 6.694 -9.445 -19.045 1.00 67.81 240 ASP A CA 1
ATOM 1881 C C . ASP A 1 240 ? 8.156 -9.088 -18.747 1.00 67.81 240 ASP A C 1
ATOM 1883 O O . ASP A 1 240 ? 8.575 -7.982 -19.084 1.00 67.81 240 ASP A O 1
ATOM 1887 N N . GLU A 1 241 ? 8.981 -10.038 -18.303 1.00 70.31 241 GLU A N 1
ATOM 1888 C CA . GLU A 1 241 ? 10.403 -9.804 -17.992 1.00 70.31 241 GLU A CA 1
ATOM 1889 C C . GLU A 1 241 ? 11.164 -9.151 -19.158 1.00 70.31 241 GLU A C 1
ATOM 1891 O O . GLU A 1 241 ? 11.960 -8.224 -18.976 1.00 70.31 241 GLU A O 1
ATOM 1896 N N . PHE A 1 242 ? 10.857 -9.563 -20.391 1.00 66.88 242 PHE A N 1
ATOM 1897 C CA . PHE A 1 242 ? 11.440 -8.972 -21.592 1.00 66.88 242 PHE A CA 1
ATOM 1898 C C . PHE A 1 242 ? 10.981 -7.524 -21.824 1.00 66.88 242 PHE A C 1
ATOM 1900 O O . PHE A 1 242 ? 11.783 -6.665 -22.202 1.00 66.88 242 PHE A O 1
ATOM 1907 N N . TYR A 1 243 ? 9.701 -7.224 -21.582 1.00 67.88 243 TYR A N 1
ATOM 1908 C CA . TYR A 1 243 ? 9.171 -5.862 -21.619 1.00 67.88 243 TYR A CA 1
ATOM 1909 C C . TYR A 1 243 ? 9.842 -4.989 -20.565 1.00 67.88 243 TYR A C 1
ATOM 1911 O O . TYR A 1 243 ? 10.333 -3.916 -20.906 1.00 67.88 243 TYR A O 1
ATOM 1919 N N . GLN A 1 244 ? 9.953 -5.459 -19.321 1.00 65.81 244 GLN A N 1
ATOM 1920 C CA . GLN A 1 244 ? 10.618 -4.713 -18.252 1.00 65.81 244 GLN A CA 1
ATOM 1921 C C . GLN A 1 244 ? 12.076 -4.460 -18.579 1.00 65.81 244 GLN A C 1
ATOM 1923 O O . GLN A 1 244 ? 12.552 -3.335 -18.419 1.00 65.81 244 GLN A O 1
ATOM 1928 N N . LEU A 1 245 ? 12.772 -5.468 -19.112 1.00 65.75 245 LEU A N 1
ATOM 1929 C CA . LEU A 1 245 ? 14.119 -5.267 -19.603 1.00 65.75 245 LEU A CA 1
ATOM 1930 C C . LEU A 1 245 ? 14.138 -4.162 -20.659 1.00 65.75 245 LEU A C 1
ATOM 1932 O O . LEU A 1 245 ? 14.983 -3.281 -20.562 1.00 65.75 245 LEU A O 1
ATOM 1936 N N . ARG A 1 246 ? 13.231 -4.147 -21.640 1.00 64.06 246 ARG A N 1
ATOM 1937 C CA . ARG A 1 246 ? 13.182 -3.084 -22.657 1.00 64.06 246 ARG A CA 1
ATOM 1938 C C . ARG A 1 246 ? 12.929 -1.712 -22.031 1.00 64.06 246 ARG A C 1
ATOM 1940 O O . ARG A 1 246 ? 13.639 -0.760 -22.346 1.00 64.06 246 ARG A O 1
ATOM 1947 N N . GLN A 1 247 ? 11.998 -1.617 -21.085 1.00 60.62 247 GLN A N 1
ATOM 1948 C CA . GLN A 1 247 ? 11.722 -0.376 -20.357 1.00 60.62 247 GLN A CA 1
ATOM 1949 C C . GLN A 1 247 ? 12.928 0.077 -19.517 1.00 60.62 247 GLN A C 1
ATOM 1951 O O . GLN A 1 247 ? 13.170 1.275 -19.389 1.00 60.62 247 GLN A O 1
ATOM 1956 N N . SER A 1 248 ? 13.726 -0.867 -19.008 1.00 54.41 248 SER A N 1
ATOM 1957 C CA . SER A 1 248 ? 14.965 -0.587 -18.276 1.00 54.41 248 SER A CA 1
ATOM 1958 C C . SER A 1 248 ? 16.172 -0.310 -19.192 1.00 54.41 248 SER A C 1
ATOM 1960 O O . SER A 1 248 ? 17.014 0.503 -18.843 1.00 54.41 248 SER A O 1
ATOM 1962 N N . THR A 1 249 ? 16.263 -0.912 -20.385 1.00 48.59 249 THR A N 1
ATOM 1963 C CA . THR A 1 249 ? 17.424 -0.824 -21.302 1.00 48.59 249 THR A CA 1
ATOM 1964 C C . THR A 1 249 ? 17.327 0.324 -22.294 1.00 48.59 249 THR A C 1
ATOM 1966 O O . THR A 1 249 ? 18.348 0.904 -22.648 1.00 48.59 249 THR A O 1
ATOM 1969 N N . THR A 1 250 ? 16.115 0.741 -22.671 1.00 44.28 250 THR A N 1
ATOM 1970 C CA . THR A 1 250 ? 15.889 1.959 -23.479 1.00 44.28 250 THR A CA 1
ATOM 1971 C C . THR A 1 250 ? 16.210 3.242 -22.683 1.00 44.28 250 THR A C 1
ATOM 1973 O O . THR A 1 250 ? 16.162 4.348 -23.214 1.00 44.28 250 THR A O 1
ATOM 1976 N N . SER A 1 251 ? 16.576 3.095 -21.405 1.00 42.19 251 SER A N 1
ATOM 1977 C CA . SER A 1 251 ? 16.864 4.170 -20.455 1.00 42.19 251 SER A CA 1
ATOM 1978 C C . SER A 1 251 ? 18.221 4.003 -19.738 1.00 42.19 251 SER A C 1
ATOM 1980 O O . SER A 1 251 ? 18.714 4.935 -19.104 1.00 42.19 251 SER A O 1
ATOM 1982 N N . ILE A 1 252 ? 18.851 2.821 -19.758 1.00 36.66 252 ILE A N 1
ATOM 1983 C CA . ILE A 1 252 ? 19.917 2.499 -18.797 1.00 36.66 252 ILE A CA 1
ATOM 1984 C C . ILE A 1 252 ? 20.775 1.357 -19.345 1.00 36.66 252 ILE A C 1
ATOM 1986 O O . ILE A 1 252 ? 20.254 0.330 -19.774 1.00 36.66 252 ILE A O 1
ATOM 1990 N N . GLY A 1 253 ? 22.101 1.494 -19.285 1.00 35.41 253 GLY A N 1
ATOM 1991 C CA . GLY A 1 253 ? 23.032 0.378 -19.464 1.00 35.41 253 GLY A CA 1
ATOM 1992 C C . GLY A 1 253 ? 22.850 -0.658 -18.351 1.00 35.41 253 GLY A C 1
ATOM 1993 O O . GLY A 1 253 ? 23.588 -0.661 -17.371 1.00 35.41 253 GLY A O 1
ATOM 1994 N N . TYR A 1 254 ? 21.828 -1.502 -18.474 1.00 39.34 254 TYR A N 1
ATOM 1995 C CA . TYR A 1 254 ? 21.551 -2.609 -17.569 1.00 39.34 254 TYR A CA 1
ATOM 1996 C C . TYR A 1 254 ? 22.607 -3.701 -17.776 1.00 39.34 254 TYR A C 1
ATOM 1998 O O . TYR A 1 254 ? 22.745 -4.241 -18.885 1.00 39.34 254 TYR A O 1
ATOM 2006 N N . ASN A 1 255 ? 23.357 -3.999 -16.706 1.00 40.81 255 ASN A N 1
ATOM 2007 C CA . ASN A 1 255 ? 24.182 -5.196 -16.621 1.00 40.81 255 ASN A CA 1
ATOM 2008 C C . ASN A 1 255 ? 23.327 -6.348 -16.043 1.00 40.81 255 ASN A C 1
ATOM 2010 O O . ASN A 1 255 ? 22.977 -6.292 -14.864 1.00 40.81 255 ASN A O 1
ATOM 2014 N N . PRO A 1 256 ? 22.971 -7.349 -16.859 1.00 45.97 256 PRO A N 1
ATOM 2015 C CA . PRO A 1 256 ? 22.062 -8.437 -16.501 1.00 45.97 256 PRO A CA 1
ATOM 2016 C C . PRO A 1 256 ? 22.517 -9.472 -15.466 1.00 45.97 256 PRO A C 1
ATOM 2018 O O . PRO A 1 256 ? 21.716 -10.335 -15.115 1.00 45.97 256 PRO A O 1
ATOM 2021 N N . ASP A 1 257 ? 23.765 -9.458 -15.011 1.00 40.72 257 ASP A N 1
ATOM 2022 C CA . ASP A 1 257 ? 24.390 -10.628 -14.371 1.00 40.72 257 ASP A CA 1
ATOM 2023 C C . ASP A 1 257 ? 23.946 -10.927 -12.915 1.00 40.72 257 ASP A C 1
ATOM 2025 O O . ASP A 1 257 ? 24.653 -11.623 -12.186 1.00 40.72 257 ASP A O 1
ATOM 2029 N N . ILE A 1 258 ? 22.801 -10.415 -12.440 1.00 45.59 258 ILE A N 1
ATOM 2030 C CA . ILE A 1 258 ? 22.386 -10.524 -11.028 1.00 45.59 258 ILE A CA 1
ATOM 2031 C C . ILE A 1 258 ? 21.039 -11.269 -10.897 1.00 45.59 258 ILE A C 1
ATOM 2033 O O . ILE A 1 258 ? 20.083 -10.910 -11.573 1.00 45.59 258 ILE A O 1
ATOM 2037 N N . PRO A 1 259 ? 20.907 -12.280 -10.012 1.00 41.62 259 PRO A N 1
ATOM 2038 C CA . PRO A 1 259 ? 19.639 -12.983 -9.782 1.00 41.62 259 PRO A CA 1
ATOM 2039 C C . PRO A 1 259 ? 18.554 -12.072 -9.180 1.00 41.62 259 PRO A C 1
ATOM 2041 O O . PRO A 1 259 ? 18.808 -11.385 -8.183 1.00 41.62 259 PRO A O 1
ATOM 2044 N N . HIS A 1 260 ? 17.340 -12.104 -9.732 1.00 51.41 260 HIS A N 1
ATOM 2045 C CA . HIS A 1 260 ? 16.166 -11.325 -9.302 1.00 51.41 260 HIS A CA 1
ATOM 2046 C C . HIS A 1 260 ? 15.059 -12.239 -8.734 1.00 51.41 260 HIS A C 1
ATOM 2048 O O . HIS A 1 260 ? 15.010 -13.430 -9.049 1.00 51.41 260 HIS A O 1
ATOM 2054 N N . GLY A 1 261 ? 14.218 -11.708 -7.840 1.00 45.34 261 GLY A N 1
ATOM 2055 C CA . GLY A 1 261 ? 13.133 -12.450 -7.185 1.00 45.34 261 GLY A CA 1
ATOM 2056 C C . GLY A 1 261 ? 11.843 -12.369 -7.995 1.00 45.34 261 GLY A C 1
ATOM 2057 O O . GLY A 1 261 ? 11.523 -11.309 -8.512 1.00 45.34 261 GLY A O 1
ATOM 2058 N N . ARG A 1 262 ? 11.097 -13.476 -8.102 1.00 44.53 262 ARG A N 1
ATOM 2059 C CA . ARG A 1 262 ? 9.846 -13.538 -8.880 1.00 44.53 262 ARG A CA 1
ATOM 2060 C C . ARG A 1 262 ? 8.669 -13.003 -8.061 1.00 44.53 262 ARG A C 1
ATOM 2062 O O . ARG A 1 262 ? 8.406 -13.574 -7.002 1.00 44.53 262 ARG A O 1
ATOM 2069 N N . GLY A 1 263 ? 7.999 -11.957 -8.552 1.00 33.62 263 GLY A N 1
ATOM 2070 C CA . GLY A 1 263 ? 6.748 -11.392 -8.015 1.00 33.62 263 GLY A CA 1
ATOM 2071 C C . GLY A 1 263 ? 5.492 -11.934 -8.674 1.00 33.62 263 GLY A C 1
ATOM 2072 O O . GLY A 1 263 ? 5.574 -12.334 -9.856 1.00 33.62 263 GLY A O 1
#

pLDDT: mean 70.57, std 22.22, range [21.7, 97.5]

Radius of gyration: 26.2 Å; Cα contacts (8 Å, |Δi|>4): 434; chains: 1; bounding box: 86×35×76 Å